Protein AF-0000000080720688 (afdb_homodimer)

Organism: Lactobacillus johnsonii (strain FI9785) (NCBI:txid633699)

Foldseek 3Di:
DDPLVVLQVVLCVVPVLLLVLLVVLQVQLVVLLVVQQPQPPPVVCSNVCSDNVLSVVSNVLSVVSSVCSSVPVPDLVSLVVSLVVSLVSLVVLLVRLVRCCVVVVDCVSVVVSVVSVVSSVSSVVSVVPRVVVPDD/DDPLVVLQVVLCVVPVLLLVLLVVLQVQLVVLLVVQQPQPPPVVCSNVCSDNVLSVVSNVLSVLSSVCSSVPVPDLVSLVVSLVVSLVSLVVLLVRLVRCCVVVVDCPSVVVSVVSVVSSVSSVVSVVPRPVVPDD

Solvent-accessible surface area (backbone atoms only — not comparable to full-atom values): 14172 Å² total; per-residue (Å²): 128,56,69,66,56,51,53,44,51,50,28,50,68,73,40,51,67,52,46,42,54,15,48,44,30,29,53,51,15,50,49,43,52,73,42,61,73,72,49,68,37,56,75,93,46,24,71,63,74,33,27,58,65,61,22,48,48,36,27,52,55,12,50,46,34,49,51,39,32,69,70,59,62,73,56,62,65,59,49,54,51,51,44,51,53,49,46,51,52,47,50,50,53,32,50,37,31,51,48,32,25,69,74,66,72,43,64,66,36,46,59,25,31,51,30,43,47,41,53,42,51,48,45,50,53,53,50,69,70,35,69,80,71,58,73,132,130,56,69,66,57,50,51,45,52,50,28,51,70,73,39,51,67,53,45,42,53,15,49,44,30,30,53,50,14,50,49,43,52,72,42,60,74,71,49,68,37,56,74,90,45,24,70,62,72,32,27,58,65,60,21,47,49,36,27,51,55,12,52,47,34,49,50,41,34,69,71,60,63,73,55,61,65,6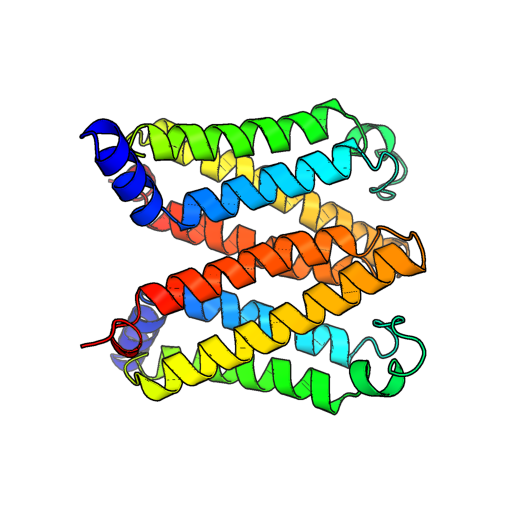1,48,51,52,52,44,52,52,48,44,51,54,47,50,50,52,33,51,36,30,49,48,32,26,70,73,66,71,44,64,66,36,47,60,25,31,51,31,42,47,40,52,43,50,49,43,50,52,54,50,71,70,33,67,80,71,56,72,132

Radius of gyration: 19.32 Å; Cα contacts (8 Å, |Δi|>4): 352; chains: 2; bounding box: 43×56×51 Å

Sequence (272 aa):
MSKEVEQFWENVKHNPLHLIIGLMLVLSGGFLLICDDFFLWPPEWTSFFNNDLIDAIAIVIGVFYFAYVLAGAKSPLANICLLTSSAFLLTILIVLEIGYVLAFQNYSLLMAAIYQFGILLLVQVCASRSPGLRGKMSKEVEQFWENVKHNPLHLIIGLMLVLSGGFLLICDDFFLWPPEWTSFFNNDLIDAIAIVIGVFYFAYVLAGAKSPLANICLLTSSAFLLTILIVLEIGYVLAFQNYSLLMAAIYQFGILLLVQVCASRSPGLRGK

Structure (mmCIF, N/CA/C/O backbone):
data_AF-0000000080720688-model_v1
#
loop_
_entity.id
_entity.type
_entity.pdbx_description
1 polymer 'Lj965 prophage protein'
#
loop_
_atom_site.group_PDB
_atom_site.id
_atom_site.type_symbol
_atom_site.label_atom_id
_atom_site.label_alt_id
_atom_site.label_comp_id
_atom_site.label_asym_id
_atom_site.label_entity_id
_atom_site.label_seq_id
_atom_site.pdbx_PDB_ins_code
_atom_site.Cartn_x
_atom_site.Cartn_y
_atom_site.Cartn_z
_atom_site.occupancy
_atom_site.B_iso_or_equiv
_atom_site.auth_seq_id
_atom_site.auth_comp_id
_atom_site.auth_asym_id
_atom_site.auth_atom_id
_atom_site.pdbx_PDB_model_num
ATOM 1 N N . MET A 1 1 ? 16.719 11.469 28.172 1 63.75 1 MET A N 1
ATOM 2 C CA . MET A 1 1 ? 16.922 11.18 26.75 1 63.75 1 MET A CA 1
ATOM 3 C C . MET A 1 1 ? 17.75 12.273 26.078 1 63.75 1 MET A C 1
ATOM 5 O O . MET A 1 1 ? 17.453 13.461 26.25 1 63.75 1 MET A O 1
ATOM 9 N N . SER A 1 2 ? 18.812 11.945 25.453 1 88.12 2 SER A N 1
ATOM 10 C CA . SER A 1 2 ? 19.703 12.938 24.859 1 88.12 2 SER A CA 1
ATOM 11 C C . SER A 1 2 ? 18.969 13.75 23.797 1 88.12 2 SER A C 1
ATOM 13 O O . SER A 1 2 ? 17.969 13.305 23.234 1 88.12 2 SER A O 1
ATOM 15 N N . LYS A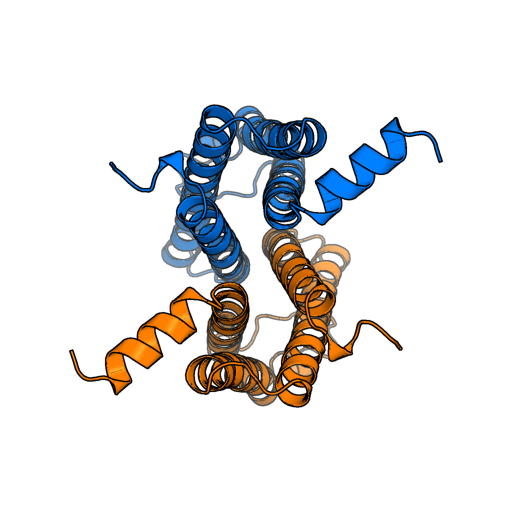 1 3 ? 19.266 14.945 23.703 1 90.69 3 LYS A N 1
ATOM 16 C CA . LYS A 1 3 ? 18.703 15.859 22.719 1 90.69 3 LYS A CA 1
ATOM 17 C C . LYS A 1 3 ? 18.672 15.234 21.328 1 90.69 3 LYS A C 1
ATOM 19 O O . LYS A 1 3 ? 17.719 15.445 20.562 1 90.69 3 LYS A O 1
ATOM 24 N N . GLU A 1 4 ? 19.672 14.539 21.047 1 87.94 4 GLU A N 1
ATOM 25 C CA . GLU A 1 4 ? 19.766 13.867 19.75 1 87.94 4 GLU A CA 1
ATOM 26 C C . GLU A 1 4 ? 18.656 12.836 19.594 1 87.94 4 GLU A C 1
ATOM 28 O O . GLU A 1 4 ? 18.062 12.711 18.516 1 87.94 4 GLU A O 1
ATOM 33 N N . VAL A 1 5 ? 18.391 12.094 20.609 1 90.12 5 VAL A N 1
ATOM 34 C CA . VAL A 1 5 ? 17.344 11.07 20.578 1 90.12 5 VAL A CA 1
ATOM 35 C C . VAL A 1 5 ? 15.977 11.719 20.453 1 90.12 5 VAL A C 1
ATOM 37 O O . VAL A 1 5 ? 15.117 11.227 19.719 1 90.12 5 VAL A O 1
ATOM 40 N N . GLU A 1 6 ? 15.836 12.742 21.078 1 91.44 6 GLU A N 1
ATOM 41 C CA . GLU A 1 6 ? 14.578 13.469 21.016 1 91.44 6 GLU A CA 1
ATOM 42 C C . GLU A 1 6 ? 14.312 13.992 19.594 1 91.44 6 GLU A C 1
ATOM 44 O O . GLU A 1 6 ? 13.195 13.906 19.094 1 91.44 6 GLU A O 1
ATOM 49 N N . GLN A 1 7 ? 15.336 14.594 19.062 1 91.88 7 GLN A N 1
ATOM 50 C CA . GLN A 1 7 ? 15.211 15.102 17.703 1 91.88 7 GLN A CA 1
ATOM 51 C C . GLN A 1 7 ? 14.891 13.984 16.719 1 91.88 7 GLN A C 1
ATOM 53 O O . GLN A 1 7 ? 14.102 14.164 15.789 1 91.88 7 GLN A O 1
ATOM 58 N N . PHE A 1 8 ? 15.531 12.898 16.969 1 90.88 8 PHE A N 1
ATOM 59 C CA . PHE A 1 8 ? 15.289 11.703 16.172 1 90.88 8 PHE A CA 1
ATOM 60 C C . PHE A 1 8 ? 13.82 11.312 16.219 1 90.88 8 PHE A C 1
ATOM 62 O O . PHE A 1 8 ? 13.195 11.109 15.172 1 90.88 8 PHE A O 1
ATOM 69 N N . TRP A 1 9 ? 13.266 11.219 17.312 1 91.31 9 TRP A N 1
ATOM 70 C CA . TRP A 1 9 ? 11.883 10.805 17.469 1 91.31 9 TRP A CA 1
ATOM 71 C C . TRP A 1 9 ? 10.922 11.836 16.875 1 91.31 9 TRP A C 1
ATOM 73 O O . TRP A 1 9 ? 9.898 11.469 16.297 1 91.31 9 TRP A O 1
ATOM 83 N N . GLU A 1 10 ? 11.266 13.047 16.984 1 92.56 10 GLU A N 1
ATOM 84 C CA . GLU A 1 10 ? 10.445 14.102 16.391 1 92.56 10 GLU A CA 1
ATOM 85 C C . GLU A 1 10 ? 10.43 14.008 14.875 1 92.56 10 GLU A C 1
ATOM 87 O O . GLU A 1 10 ? 9.375 14.156 14.25 1 92.56 10 GLU A O 1
ATOM 92 N N . ASN A 1 11 ? 11.594 13.711 14.336 1 92.56 11 ASN A N 1
ATOM 93 C CA . ASN A 1 11 ? 11.68 13.57 12.883 1 92.56 11 ASN A CA 1
ATOM 94 C C . ASN A 1 11 ? 10.844 12.398 12.383 1 92.56 11 ASN A C 1
ATOM 96 O O . ASN A 1 11 ? 10.141 12.516 11.375 1 92.56 11 ASN A O 1
ATOM 100 N N . VAL A 1 12 ? 10.883 11.344 13.055 1 92.25 12 VAL A N 1
ATOM 101 C CA . VAL A 1 12 ? 10.141 10.133 12.711 1 92.25 12 VAL A CA 1
ATOM 102 C C . VAL A 1 12 ? 8.641 10.391 12.836 1 92.25 12 VAL A C 1
ATOM 104 O O . VAL A 1 12 ? 7.867 10.047 11.945 1 92.25 12 VAL A O 1
ATOM 107 N N . LYS A 1 13 ? 8.305 11.039 13.859 1 92.5 13 LYS A N 1
ATOM 108 C CA . LYS A 1 13 ? 6.902 11.305 14.156 1 92.5 13 LYS A CA 1
ATOM 109 C C . LYS A 1 13 ? 6.293 12.258 13.133 1 92.5 13 LYS A C 1
ATOM 111 O O . LYS A 1 13 ? 5.109 12.156 12.805 1 92.5 13 LYS A O 1
ATOM 116 N N . HIS A 1 14 ? 7.117 13.148 12.578 1 93.81 14 HIS A N 1
ATOM 117 C CA . HIS A 1 14 ? 6.586 14.195 11.711 1 93.81 14 HIS A CA 1
ATOM 118 C C . HIS A 1 14 ? 6.629 13.766 10.25 1 93.81 14 HIS A C 1
ATOM 120 O O . HIS A 1 14 ? 6.059 14.438 9.383 1 93.81 14 HIS A O 1
ATOM 126 N N . ASN A 1 15 ? 7.227 12.664 9.969 1 96.62 15 ASN A N 1
ATOM 127 C CA . ASN A 1 15 ? 7.355 12.258 8.578 1 96.62 15 ASN A CA 1
ATOM 128 C C . ASN A 1 15 ? 7.039 10.773 8.398 1 96.62 15 ASN A C 1
ATOM 130 O O . ASN A 1 15 ? 7.801 10.047 7.762 1 96.62 15 ASN A O 1
ATOM 134 N N . PRO A 1 16 ? 5.91 10.375 8.93 1 97.19 16 PRO A N 1
ATOM 135 C CA . PRO A 1 16 ? 5.602 8.938 8.891 1 97.19 16 PRO A CA 1
ATOM 136 C C . PRO A 1 16 ? 5.371 8.43 7.469 1 97.19 16 PRO A C 1
ATOM 138 O O . PRO A 1 16 ? 5.684 7.273 7.164 1 97.19 16 PRO A O 1
ATOM 141 N N . LEU A 1 17 ? 4.852 9.258 6.59 1 98.25 17 LEU A N 1
ATOM 142 C CA . LEU A 1 17 ? 4.527 8.805 5.242 1 98.25 17 LEU A CA 1
ATOM 143 C C . LEU A 1 17 ? 5.793 8.461 4.465 1 98.25 17 LEU A C 1
ATOM 145 O O . LEU A 1 17 ? 5.848 7.434 3.783 1 98.25 17 LEU A O 1
ATOM 149 N N . HIS A 1 18 ? 6.809 9.266 4.602 1 98.62 18 HIS A N 1
ATOM 150 C CA . HIS A 1 18 ? 8.094 8.984 3.969 1 98.62 18 HIS A CA 1
ATOM 151 C C . HIS A 1 18 ? 8.695 7.688 4.504 1 98.62 18 HIS A C 1
ATOM 153 O O . HIS A 1 18 ? 9.273 6.906 3.742 1 98.62 18 HIS A O 1
ATOM 159 N N . LEU A 1 19 ? 8.523 7.473 5.754 1 98.69 19 LEU A N 1
ATOM 160 C CA . LEU A 1 19 ? 9.062 6.258 6.355 1 98.69 19 LEU A CA 1
ATOM 161 C C . LEU A 1 19 ? 8.328 5.023 5.844 1 98.69 19 LEU A C 1
ATOM 163 O O . LEU A 1 19 ? 8.945 3.98 5.609 1 98.69 19 LEU A O 1
ATOM 167 N N . ILE A 1 20 ? 7.039 5.117 5.676 1 98.81 20 ILE A N 1
ATOM 168 C CA . ILE A 1 20 ? 6.25 4.012 5.141 1 98.81 20 ILE A CA 1
ATOM 169 C C . ILE A 1 20 ? 6.703 3.695 3.721 1 98.81 20 ILE A C 1
ATOM 171 O O . ILE A 1 20 ? 6.969 2.537 3.391 1 98.81 20 ILE A O 1
ATOM 175 N N . ILE A 1 21 ? 6.832 4.699 2.91 1 98.88 21 ILE A N 1
ATOM 176 C CA . ILE A 1 21 ? 7.262 4.508 1.529 1 98.88 21 ILE A CA 1
ATOM 177 C C . ILE A 1 21 ? 8.641 3.857 1.506 1 98.88 21 ILE A C 1
ATOM 179 O O . ILE A 1 21 ? 8.859 2.863 0.808 1 98.88 21 ILE A O 1
ATOM 183 N N . GLY A 1 22 ? 9.578 4.414 2.281 1 98.88 22 GLY A N 1
ATOM 184 C CA . GLY A 1 22 ? 10.922 3.854 2.342 1 98.88 22 GLY A CA 1
ATOM 185 C C . GLY A 1 22 ? 10.938 2.406 2.799 1 98.88 22 GLY A C 1
ATOM 186 O O . GLY A 1 22 ? 11.656 1.58 2.23 1 98.88 22 GLY A O 1
ATOM 187 N N . LEU A 1 23 ? 10.156 2.127 3.803 1 98.88 23 LEU A N 1
ATOM 188 C CA . LEU A 1 23 ? 10.102 0.769 4.332 1 98.88 23 LEU A CA 1
ATOM 189 C C . LEU A 1 23 ? 9.586 -0.206 3.281 1 98.88 23 LEU A C 1
ATOM 191 O O . LEU A 1 23 ? 10.109 -1.312 3.141 1 98.88 23 LEU A O 1
ATOM 195 N N . MET A 1 24 ? 8.516 0.199 2.586 1 98.81 24 MET A N 1
ATOM 196 C CA . MET A 1 24 ? 7.984 -0.679 1.548 1 98.81 24 MET A CA 1
ATOM 197 C C . MET A 1 24 ? 9.039 -0.956 0.478 1 98.81 24 MET A C 1
ATOM 199 O O . MET A 1 24 ? 9.148 -2.082 -0.009 1 98.81 24 MET A O 1
ATOM 203 N N . LEU A 1 25 ? 9.805 0.056 0.136 1 98.81 25 LEU A N 1
ATOM 204 C CA . LEU A 1 25 ? 10.828 -0.11 -0.887 1 98.81 25 LEU A CA 1
ATOM 205 C C . LEU A 1 25 ? 11.945 -1.03 -0.396 1 98.81 25 LEU A C 1
ATOM 207 O O . LEU A 1 25 ? 12.414 -1.892 -1.141 1 98.81 25 LEU A O 1
ATOM 211 N N . VAL A 1 26 ? 12.352 -0.915 0.831 1 98.81 26 VAL A N 1
ATOM 212 C CA . VAL A 1 26 ? 13.398 -1.768 1.385 1 98.81 26 VAL A CA 1
ATOM 213 C C . VAL A 1 26 ? 12.906 -3.213 1.447 1 98.81 26 VAL A C 1
ATOM 215 O O . VAL A 1 26 ? 13.617 -4.133 1.025 1 98.81 26 VAL A O 1
ATOM 218 N N . LEU A 1 27 ? 11.727 -3.406 1.936 1 98.56 27 LEU A N 1
ATOM 219 C CA . LEU A 1 27 ? 11.188 -4.754 2.09 1 98.56 27 LEU A CA 1
ATOM 220 C C . LEU A 1 27 ? 10.992 -5.418 0.73 1 98.56 27 LEU A C 1
ATOM 222 O O . LEU A 1 27 ? 11.344 -6.586 0.546 1 98.56 27 LEU A O 1
ATOM 226 N N . SER A 1 28 ? 10.414 -4.688 -0.214 1 97.88 28 SER A N 1
ATOM 227 C CA . SER A 1 28 ? 10.18 -5.273 -1.529 1 97.88 28 SER A CA 1
ATOM 228 C C . SER A 1 28 ? 11.484 -5.539 -2.264 1 97.88 28 SER A C 1
ATOM 230 O O . SER A 1 28 ? 11.648 -6.582 -2.898 1 97.88 28 SER A O 1
ATOM 232 N N . GLY A 1 29 ? 12.391 -4.566 -2.188 1 97.88 29 GLY A N 1
ATOM 233 C CA . GLY A 1 29 ? 13.703 -4.801 -2.773 1 97.88 29 GLY A CA 1
ATOM 234 C C . GLY A 1 29 ? 14.422 -5.992 -2.168 1 97.88 29 GLY A C 1
ATOM 235 O O . GLY A 1 29 ? 15.039 -6.785 -2.887 1 97.88 29 GLY A O 1
ATOM 236 N N . GLY A 1 30 ? 14.406 -6.094 -0.854 1 97.94 30 GLY A N 1
ATOM 237 C CA . GLY A 1 30 ? 14.992 -7.246 -0.186 1 97.94 30 GLY A CA 1
ATOM 238 C C . GLY A 1 30 ? 14.383 -8.562 -0.615 1 97.94 30 GLY A C 1
ATOM 239 O O . GLY A 1 30 ? 15.094 -9.531 -0.871 1 97.94 30 GLY A O 1
ATOM 240 N N . PHE A 1 31 ? 13.125 -8.586 -0.689 1 97.94 31 PHE A N 1
ATOM 241 C CA . PHE A 1 31 ? 12.422 -9.773 -1.144 1 97.94 31 PHE A CA 1
ATOM 242 C C . PHE A 1 31 ? 12.844 -10.148 -2.559 1 97.94 31 PHE A C 1
ATOM 244 O O . PHE A 1 31 ? 13.156 -11.312 -2.834 1 97.94 31 PHE A O 1
ATOM 251 N N . LEU A 1 32 ? 12.852 -9.156 -3.434 1 96.69 32 LEU A N 1
ATOM 252 C CA . LEU A 1 32 ? 13.203 -9.414 -4.824 1 96.69 32 LEU A CA 1
ATOM 253 C C . LEU A 1 32 ? 14.664 -9.852 -4.945 1 96.69 32 LEU A C 1
ATOM 255 O O . LEU A 1 32 ? 15 -10.648 -5.82 1 96.69 32 LEU A O 1
ATOM 259 N N . LEU A 1 33 ? 15.469 -9.336 -4.023 1 95.19 33 LEU A N 1
ATOM 260 C CA . LEU A 1 33 ? 16.875 -9.719 -4.008 1 95.19 33 LEU A CA 1
ATOM 261 C C . LEU A 1 33 ? 17.031 -11.195 -3.67 1 95.19 33 LEU A C 1
ATOM 263 O O . LEU A 1 33 ? 17.891 -11.875 -4.227 1 95.19 33 LEU A O 1
ATOM 267 N N . ILE A 1 34 ? 16.203 -11.688 -2.809 1 93.56 34 ILE A N 1
ATOM 268 C CA . ILE A 1 34 ? 16.281 -13.07 -2.357 1 93.56 34 ILE A CA 1
ATOM 269 C C . ILE A 1 34 ? 15.586 -13.977 -3.367 1 93.56 34 ILE A C 1
ATOM 271 O O . ILE A 1 34 ? 16.047 -15.086 -3.639 1 93.56 34 ILE A O 1
ATOM 275 N N . CYS A 1 35 ? 14.492 -13.539 -3.943 1 92.56 35 CYS A N 1
ATOM 276 C CA . CYS A 1 35 ? 13.711 -14.297 -4.914 1 92.56 35 CYS A CA 1
ATOM 277 C C . CYS A 1 35 ? 14.109 -13.938 -6.34 1 92.56 35 CYS A C 1
ATOM 279 O O . CYS A 1 35 ? 13.555 -13 -6.922 1 92.56 35 CYS A O 1
ATOM 281 N N . ASP A 1 36 ? 14.891 -14.727 -7.055 1 89 36 ASP A N 1
ATOM 282 C CA . ASP A 1 36 ? 15.523 -14.391 -8.328 1 89 36 ASP A CA 1
ATOM 283 C C . ASP A 1 36 ? 14.602 -14.711 -9.5 1 89 36 ASP A C 1
ATOM 285 O O . ASP A 1 36 ? 14.953 -14.469 -10.656 1 89 36 ASP A O 1
ATOM 289 N N . ASP A 1 37 ? 13.414 -15.188 -9.32 1 91 37 ASP A N 1
ATOM 290 C CA . ASP A 1 37 ? 12.539 -15.555 -10.422 1 91 37 ASP A CA 1
ATOM 291 C C . ASP A 1 37 ? 11.109 -15.086 -10.172 1 91 37 ASP A C 1
ATOM 293 O O . ASP A 1 37 ? 10.156 -15.797 -10.484 1 91 37 ASP A O 1
ATOM 297 N N . PHE A 1 38 ? 11.07 -13.852 -9.648 1 92.69 38 PHE A N 1
ATOM 298 C CA . PHE A 1 38 ? 9.75 -13.328 -9.32 1 92.69 38 PHE A CA 1
ATOM 299 C C . PHE A 1 38 ? 9.039 -12.812 -10.578 1 92.69 38 PHE A C 1
ATOM 301 O O . PHE A 1 38 ? 7.852 -13.07 -10.773 1 92.69 38 PHE A O 1
ATOM 308 N N . PHE A 1 39 ? 9.766 -12.117 -11.391 1 93.25 39 PHE A N 1
ATOM 309 C CA . PHE A 1 39 ? 9.156 -11.539 -12.586 1 93.25 39 PHE A CA 1
ATOM 310 C C . PHE A 1 39 ? 9.281 -12.484 -13.773 1 93.25 39 PHE A C 1
ATOM 312 O O . PHE A 1 39 ? 10.391 -12.852 -14.164 1 93.25 39 PHE A O 1
ATOM 319 N N . LEU A 1 40 ? 8.141 -12.867 -14.273 1 93.81 40 LEU A N 1
ATOM 320 C CA . LEU A 1 40 ? 8.117 -13.812 -15.383 1 93.81 40 LEU A CA 1
ATOM 321 C C . LEU A 1 40 ? 7.633 -13.141 -16.656 1 93.81 40 LEU A C 1
ATOM 323 O O . LEU A 1 40 ? 7.68 -13.742 -17.734 1 93.81 40 LEU A O 1
ATOM 327 N N . TRP A 1 41 ? 7.25 -11.969 -16.547 1 93.5 41 TRP A N 1
ATOM 328 C CA . TRP A 1 41 ? 6.773 -11.203 -17.688 1 93.5 41 TRP A CA 1
ATOM 329 C C . TRP A 1 41 ? 7.398 -9.812 -17.719 1 93.5 41 TRP A C 1
ATOM 331 O O . TRP A 1 41 ? 7.504 -9.156 -16.672 1 93.5 41 TRP A O 1
ATOM 341 N N . PRO A 1 42 ? 7.742 -9.242 -18.844 1 95 42 PRO A N 1
ATOM 342 C CA . PRO A 1 42 ? 7.777 -9.922 -20.141 1 95 42 PRO A CA 1
ATOM 343 C C . PRO A 1 42 ? 8.906 -10.938 -20.234 1 95 42 PRO A C 1
ATOM 345 O O . PRO A 1 42 ? 9.992 -10.727 -19.688 1 95 42 PRO A O 1
ATOM 348 N N . PRO A 1 43 ? 8.656 -12.086 -21.062 1 93.12 43 PRO A N 1
ATOM 349 C CA . PRO A 1 43 ? 9.625 -13.18 -21.125 1 93.12 43 PRO A CA 1
ATOM 350 C C . PRO A 1 43 ? 11.008 -12.711 -21.594 1 93.12 43 PRO A C 1
ATOM 352 O O . PRO A 1 43 ? 12.023 -13.211 -21.109 1 93.12 43 PRO A O 1
ATOM 355 N N . GLU A 1 44 ? 11.086 -11.648 -22.438 1 93.69 44 GLU A N 1
ATOM 356 C CA . GLU A 1 44 ? 12.336 -11.164 -23 1 93.69 44 GLU A CA 1
ATOM 357 C C . GLU A 1 44 ? 13.141 -10.367 -21.984 1 93.69 44 GLU A C 1
ATOM 359 O O . GLU A 1 44 ? 14.352 -10.211 -22.125 1 93.69 44 GLU A O 1
ATOM 364 N N . TRP A 1 45 ? 12.445 -9.867 -20.953 1 93.38 45 TRP A N 1
ATOM 365 C CA . TRP A 1 45 ? 13.102 -8.961 -20.016 1 93.38 45 TRP A CA 1
ATOM 366 C C . TRP A 1 45 ? 13.188 -9.57 -18.625 1 93.38 45 TRP A C 1
ATOM 368 O O . TRP A 1 45 ? 13.43 -8.859 -17.641 1 93.38 45 TRP A O 1
ATOM 378 N N . THR A 1 46 ? 12.984 -10.852 -18.484 1 93.31 46 THR A N 1
ATOM 379 C CA . THR A 1 46 ? 12.961 -11.492 -17.172 1 93.31 46 THR A CA 1
ATOM 380 C C . THR A 1 46 ? 14.32 -11.383 -16.484 1 93.31 46 THR A C 1
ATOM 382 O O . THR A 1 46 ? 14.406 -11.133 -15.289 1 93.31 46 THR A O 1
ATOM 385 N N . SER A 1 47 ? 15.422 -11.586 -17.266 1 92.81 47 SER A N 1
ATOM 386 C CA . SER A 1 47 ? 16.766 -11.492 -16.688 1 92.81 47 SER A CA 1
ATOM 387 C C . SER A 1 47 ? 17.047 -10.094 -16.156 1 92.81 47 SER A C 1
ATOM 389 O O . SER A 1 47 ? 17.672 -9.93 -15.109 1 92.81 47 SER A O 1
ATOM 391 N N . PHE A 1 48 ? 16.547 -9.141 -16.875 1 92.69 48 PHE A N 1
ATOM 392 C CA . PHE A 1 48 ? 16.766 -7.746 -16.5 1 92.69 48 PHE A CA 1
ATOM 393 C C . PHE A 1 48 ? 16.016 -7.414 -15.211 1 92.69 48 PHE A C 1
ATOM 395 O O . PHE A 1 48 ? 16.609 -6.898 -14.266 1 92.69 48 PHE A O 1
ATOM 402 N N . PHE A 1 49 ? 14.789 -7.758 -15.109 1 93.88 49 PHE A N 1
ATOM 403 C CA . PHE A 1 49 ? 13.945 -7.34 -13.992 1 93.88 49 PHE A CA 1
ATOM 404 C C . PHE A 1 49 ? 14.211 -8.203 -12.766 1 93.88 49 PHE A C 1
ATOM 406 O O . PHE A 1 49 ? 13.875 -7.812 -11.648 1 93.88 49 PHE A O 1
ATOM 413 N N . ASN A 1 50 ? 14.867 -9.344 -12.961 1 95.12 50 ASN A N 1
ATOM 414 C CA . ASN A 1 50 ? 15.219 -10.18 -11.82 1 95.12 50 ASN A CA 1
ATOM 415 C C . ASN A 1 50 ? 16.688 -10.023 -11.445 1 95.12 50 ASN A C 1
ATOM 417 O O . ASN A 1 50 ? 17.219 -10.82 -10.664 1 95.12 50 ASN A O 1
ATOM 421 N N . ASN A 1 51 ? 17.234 -8.93 -12.023 1 94.38 51 ASN A N 1
ATOM 422 C CA . ASN A 1 51 ? 18.641 -8.641 -11.727 1 94.38 51 ASN A CA 1
ATOM 423 C C . ASN A 1 51 ? 18.797 -8.055 -10.336 1 94.38 51 ASN A C 1
ATOM 425 O O . ASN A 1 51 ? 18.047 -7.172 -9.93 1 94.38 51 ASN A O 1
ATOM 429 N N . ASP A 1 52 ? 19.906 -8.438 -9.656 1 94.25 52 ASP A N 1
ATOM 430 C CA . ASP A 1 52 ? 20.172 -8.016 -8.281 1 94.25 52 ASP A CA 1
ATOM 431 C C . ASP A 1 52 ? 20.422 -6.512 -8.211 1 94.25 52 ASP A C 1
ATOM 433 O O . ASP A 1 52 ? 20.109 -5.875 -7.199 1 94.25 52 ASP A O 1
ATOM 437 N N . LEU A 1 53 ? 20.875 -6.039 -9.266 1 91.44 53 LEU A N 1
ATOM 438 C CA . LEU A 1 53 ? 21.172 -4.613 -9.266 1 91.44 53 LEU A CA 1
ATOM 439 C C . LEU A 1 53 ? 19.891 -3.789 -9.141 1 91.44 53 LEU A C 1
ATOM 441 O O . LEU A 1 53 ? 19.828 -2.846 -8.352 1 91.44 53 LEU A O 1
ATOM 445 N N . ILE A 1 54 ? 18.891 -4.145 -9.898 1 89.25 54 ILE A N 1
ATOM 446 C CA . ILE A 1 54 ? 17.625 -3.432 -9.875 1 89.25 54 ILE A CA 1
ATOM 447 C C . ILE A 1 54 ? 16.984 -3.557 -8.5 1 89.25 54 ILE A C 1
ATOM 449 O O . ILE A 1 54 ? 16.469 -2.574 -7.949 1 89.25 54 ILE A O 1
ATOM 453 N N . ASP A 1 55 ? 17.047 -4.688 -7.957 1 94.81 55 ASP A N 1
ATOM 454 C CA . ASP A 1 55 ? 16.516 -4.914 -6.621 1 94.81 55 ASP A CA 1
ATOM 455 C C . ASP A 1 55 ? 17.25 -4.074 -5.582 1 94.81 55 ASP A C 1
ATOM 457 O O . ASP A 1 55 ? 16.641 -3.516 -4.672 1 94.81 55 ASP A O 1
ATOM 461 N N . ALA A 1 56 ? 18.562 -3.988 -5.781 1 96.62 56 ALA A N 1
ATOM 462 C CA . ALA A 1 56 ? 19.391 -3.221 -4.855 1 96.62 56 ALA A CA 1
ATOM 463 C C . ALA A 1 56 ? 19.062 -1.733 -4.922 1 96.62 56 ALA A C 1
ATOM 465 O O . ALA A 1 56 ? 19.125 -1.027 -3.914 1 96.62 56 ALA A O 1
ATOM 466 N N . ILE A 1 57 ? 18.703 -1.284 -6.09 1 97.56 57 ILE A N 1
ATOM 467 C CA . ILE A 1 57 ? 18.344 0.117 -6.266 1 97.56 57 ILE A CA 1
ATOM 468 C C . ILE A 1 57 ? 17.141 0.452 -5.379 1 97.56 57 ILE A C 1
ATOM 470 O O . ILE A 1 57 ? 17.125 1.492 -4.719 1 97.56 57 ILE A O 1
ATOM 474 N N . ALA A 1 58 ? 16.141 -0.405 -5.371 1 98 58 ALA A N 1
ATOM 475 C CA . ALA A 1 58 ? 14.969 -0.183 -4.527 1 98 58 ALA A CA 1
ATOM 476 C C . ALA A 1 58 ? 15.359 -0.091 -3.055 1 98 58 ALA A C 1
ATOM 478 O O . ALA A 1 58 ? 14.875 0.781 -2.33 1 98 58 ALA A O 1
ATOM 479 N N . ILE A 1 59 ? 16.234 -0.919 -2.615 1 98.62 59 ILE A N 1
ATOM 480 C CA . ILE A 1 59 ? 16.688 -0.929 -1.229 1 98.62 59 ILE A CA 1
ATOM 481 C C . ILE A 1 59 ? 17.406 0.379 -0.913 1 98.62 59 ILE A C 1
ATOM 483 O O . ILE A 1 59 ? 17.156 1.007 0.116 1 98.62 59 ILE A O 1
ATOM 487 N N . VAL A 1 60 ? 18.281 0.783 -1.789 1 98.69 60 VAL A N 1
ATOM 488 C CA . VAL A 1 60 ? 19.078 1.993 -1.587 1 98.69 60 VAL A CA 1
ATOM 489 C C . VAL A 1 60 ? 18.141 3.205 -1.493 1 98.69 60 VAL A C 1
ATOM 491 O O . VAL A 1 60 ? 18.297 4.035 -0.591 1 98.69 60 VAL A O 1
ATOM 494 N N . ILE A 1 61 ? 17.203 3.303 -2.408 1 98.69 61 ILE A N 1
ATOM 495 C CA . ILE A 1 61 ? 16.25 4.406 -2.369 1 98.69 61 ILE A CA 1
ATOM 496 C C . ILE A 1 61 ? 15.477 4.379 -1.047 1 98.69 61 ILE A C 1
ATOM 498 O O . ILE A 1 61 ? 15.289 5.418 -0.411 1 98.69 61 ILE A O 1
ATOM 502 N N . GLY A 1 62 ? 15.039 3.193 -0.617 1 98.81 62 GLY A N 1
ATOM 503 C CA . GLY A 1 62 ? 14.367 3.068 0.664 1 98.81 62 GLY A CA 1
ATOM 504 C C . GLY A 1 62 ? 15.211 3.527 1.835 1 98.81 62 GLY A C 1
ATOM 505 O O . GLY A 1 62 ? 14.727 4.242 2.715 1 98.81 62 GLY A O 1
ATOM 506 N N . VAL A 1 63 ? 16.438 3.178 1.839 1 98.69 63 VAL A N 1
ATOM 507 C CA . VAL A 1 63 ? 17.359 3.574 2.896 1 98.69 63 VAL A CA 1
ATOM 508 C C . VAL A 1 63 ? 17.547 5.09 2.875 1 98.69 63 VAL A C 1
ATOM 510 O O . VAL A 1 63 ? 17.609 5.73 3.93 1 98.69 63 VAL A O 1
ATOM 513 N N . PHE A 1 64 ? 17.594 5.676 1.747 1 98.75 64 PHE A N 1
ATOM 514 C CA . PHE A 1 64 ? 17.75 7.121 1.628 1 98.75 64 PHE A CA 1
ATOM 515 C C . PHE A 1 64 ? 16.516 7.84 2.186 1 98.75 64 PHE A C 1
ATOM 517 O O . PHE A 1 64 ? 16.625 8.953 2.703 1 98.75 64 PHE A O 1
ATOM 524 N N . TYR A 1 65 ? 15.352 7.215 2.072 1 98.75 65 TYR A N 1
ATOM 525 C CA . TYR A 1 65 ? 14.18 7.777 2.732 1 98.75 65 TYR A CA 1
ATOM 526 C C . TYR A 1 65 ? 14.406 7.91 4.234 1 98.75 65 TYR A C 1
ATOM 528 O O . TYR A 1 65 ? 14.07 8.938 4.828 1 98.75 65 TYR A O 1
ATOM 536 N N . PHE A 1 66 ? 14.953 6.875 4.82 1 98.38 66 PHE A N 1
ATOM 537 C CA . PHE A 1 66 ? 15.219 6.91 6.254 1 98.38 66 PHE A CA 1
ATOM 538 C C . PHE A 1 66 ? 16.266 7.973 6.582 1 98.38 66 PHE A C 1
ATOM 540 O O . PHE A 1 66 ? 16.094 8.734 7.539 1 98.38 66 PHE A O 1
ATOM 547 N N . ALA A 1 67 ? 17.297 8.062 5.777 1 98.12 67 ALA A N 1
ATOM 548 C CA . ALA A 1 67 ? 18.312 9.078 5.98 1 98.12 67 ALA A CA 1
ATOM 549 C C . ALA A 1 67 ? 17.734 10.484 5.832 1 98.12 67 ALA A C 1
ATOM 551 O O . ALA A 1 67 ? 18.062 11.383 6.613 1 98.12 67 ALA A O 1
ATOM 552 N N . TYR A 1 68 ? 16.922 10.625 4.852 1 98.06 68 TYR A N 1
ATOM 553 C CA . TYR A 1 68 ? 16.266 11.898 4.602 1 98.06 68 TYR A CA 1
ATOM 554 C C . TYR A 1 68 ? 15.461 12.352 5.816 1 98.06 68 TYR A C 1
ATOM 556 O O . TYR A 1 68 ? 15.57 13.5 6.246 1 98.06 68 TYR A O 1
ATOM 564 N N . VAL A 1 69 ? 14.68 11.43 6.402 1 97.88 69 VAL A N 1
ATOM 565 C CA . VAL A 1 69 ? 13.836 11.75 7.547 1 97.88 69 VAL A CA 1
ATOM 566 C C . VAL A 1 69 ? 14.711 12.016 8.773 1 97.88 69 VAL A C 1
ATOM 568 O O . VAL A 1 69 ? 14.461 12.961 9.523 1 97.88 69 VAL A O 1
ATOM 571 N N . LEU A 1 70 ? 15.734 11.234 8.953 1 96.56 70 LEU A N 1
ATOM 572 C CA . LEU A 1 70 ? 16.609 11.391 10.109 1 96.56 70 LEU A CA 1
ATOM 573 C C . LEU A 1 70 ? 17.375 12.703 10.047 1 96.56 70 LEU A C 1
ATOM 575 O O . LEU A 1 70 ? 17.703 13.289 11.078 1 96.56 70 LEU A O 1
ATOM 579 N N . ALA A 1 71 ? 17.578 13.227 8.836 1 95.69 71 ALA A N 1
ATOM 580 C CA . ALA A 1 71 ? 18.281 14.492 8.641 1 95.69 71 ALA A CA 1
ATOM 581 C C . ALA A 1 71 ? 17.328 15.68 8.789 1 95.69 71 ALA A C 1
ATOM 583 O O . ALA A 1 71 ? 17.734 16.828 8.641 1 95.69 71 ALA A O 1
ATOM 584 N N . GLY A 1 72 ? 16.078 15.43 9.016 1 94.81 72 GLY A N 1
ATOM 585 C CA . GLY A 1 72 ? 15.133 16.5 9.289 1 94.81 72 GLY A CA 1
ATOM 586 C C . GLY A 1 72 ? 14.164 16.75 8.148 1 94.81 72 GLY A C 1
ATOM 587 O O . GLY A 1 72 ? 13.281 17.609 8.258 1 94.81 72 GLY A O 1
ATOM 588 N N . ALA A 1 73 ? 14.359 16 6.977 1 95.62 73 ALA A N 1
ATOM 589 C CA . ALA A 1 73 ? 13.438 16.062 5.848 1 95.62 73 ALA A CA 1
ATOM 590 C C . ALA A 1 73 ? 13.234 17.5 5.375 1 95.62 73 ALA A C 1
ATOM 592 O O . ALA A 1 73 ? 12.102 17.922 5.152 1 95.62 73 ALA A O 1
ATOM 593 N N . LYS A 1 74 ? 14.297 18.266 5.203 1 93.38 74 LYS A N 1
ATOM 594 C CA . LYS A 1 74 ? 14.18 19.688 4.891 1 93.38 74 LYS A CA 1
ATOM 595 C C . LYS A 1 74 ? 14.633 19.969 3.463 1 93.38 74 LYS A C 1
ATOM 597 O O . LYS A 1 74 ? 14.352 21.047 2.922 1 93.38 74 LYS A O 1
ATOM 602 N N . SER A 1 75 ? 15.336 19.094 2.875 1 95.5 75 SER A N 1
ATOM 603 C CA . SER A 1 75 ? 15.852 19.328 1.529 1 95.5 75 SER A CA 1
ATOM 604 C C . SER A 1 75 ? 14.773 19.094 0.477 1 95.5 75 SER A C 1
ATOM 606 O O . SER A 1 75 ? 14.352 17.953 0.26 1 95.5 75 SER A O 1
ATOM 608 N N . PRO A 1 76 ? 14.398 20.125 -0.224 1 95.06 76 PRO A N 1
ATOM 609 C CA . PRO A 1 76 ? 13.375 19.953 -1.259 1 95.06 76 PRO A CA 1
ATOM 610 C C . PRO A 1 76 ? 13.859 19.078 -2.416 1 95.06 76 PRO A C 1
ATOM 612 O O . PRO A 1 76 ? 13.086 18.281 -2.955 1 95.06 76 PRO A O 1
ATOM 615 N N . LEU A 1 77 ? 15.078 19.25 -2.76 1 95.56 77 LEU A N 1
ATOM 616 C CA . LEU A 1 77 ? 15.633 18.469 -3.857 1 95.56 77 LEU A CA 1
ATOM 617 C C . LEU A 1 77 ? 15.641 16.984 -3.514 1 95.56 77 LEU A C 1
ATOM 619 O O . LEU A 1 77 ? 15.25 16.156 -4.332 1 95.56 77 LEU A O 1
ATOM 623 N N . ALA A 1 78 ? 16.109 16.641 -2.326 1 97.19 78 ALA A N 1
ATOM 624 C CA . ALA A 1 78 ? 16.109 15.242 -1.889 1 97.19 78 ALA A CA 1
ATOM 625 C C . ALA A 1 78 ? 14.688 14.672 -1.891 1 97.19 78 ALA A C 1
ATOM 627 O O . ALA A 1 78 ? 14.477 13.531 -2.314 1 97.19 78 ALA A O 1
ATOM 628 N N . ASN A 1 79 ? 13.812 15.492 -1.437 1 97.56 79 ASN A N 1
ATOM 629 C CA . ASN A 1 79 ? 12.414 15.07 -1.4 1 97.56 79 ASN A CA 1
ATOM 630 C C . ASN A 1 79 ? 11.891 14.742 -2.795 1 97.56 79 ASN A C 1
ATOM 632 O O . ASN A 1 79 ? 11.344 13.656 -3.016 1 97.56 79 ASN A O 1
ATOM 636 N N . ILE A 1 80 ? 12.078 15.625 -3.723 1 97.31 80 ILE A N 1
ATOM 637 C CA . ILE A 1 80 ? 11.578 15.438 -5.082 1 97.31 80 ILE A CA 1
ATOM 638 C C . ILE A 1 80 ? 12.273 14.234 -5.719 1 97.31 80 ILE A C 1
ATOM 640 O O . ILE A 1 80 ? 11.633 13.438 -6.41 1 97.31 80 ILE A O 1
ATOM 644 N N . CYS A 1 81 ? 13.539 14.094 -5.508 1 98 81 CYS A N 1
ATOM 645 C CA . CYS A 1 81 ? 14.289 12.977 -6.07 1 98 81 CYS A CA 1
ATOM 646 C C . CYS A 1 81 ? 13.781 11.648 -5.52 1 98 81 CYS A C 1
ATOM 648 O O . CYS A 1 81 ? 13.57 10.703 -6.277 1 98 81 CYS A O 1
ATOM 650 N N . LEU A 1 82 ? 13.578 11.555 -4.242 1 98.62 82 LEU A N 1
ATOM 651 C CA . LEU A 1 82 ? 13.102 10.336 -3.605 1 98.62 82 LEU A CA 1
ATOM 652 C C . LEU A 1 82 ? 11.695 9.977 -4.078 1 98.62 82 LEU A C 1
ATOM 654 O O . LEU A 1 82 ? 11.438 8.836 -4.473 1 98.62 82 LEU A O 1
ATOM 658 N N . LEU A 1 83 ? 10.844 10.945 -4.105 1 98.69 83 LEU A N 1
ATOM 659 C CA . LEU A 1 83 ? 9.461 10.711 -4.504 1 98.69 83 LEU A CA 1
ATOM 660 C C . LEU A 1 83 ? 9.383 10.305 -5.973 1 98.69 83 LEU A C 1
ATOM 662 O O . LEU A 1 83 ? 8.664 9.367 -6.324 1 98.69 83 LEU A O 1
ATOM 666 N N . THR A 1 84 ? 10.102 10.969 -6.824 1 98.56 84 THR A N 1
ATOM 667 C CA . THR A 1 84 ? 10.078 10.664 -8.25 1 98.56 84 THR A CA 1
ATOM 668 C C . THR A 1 84 ? 10.641 9.273 -8.516 1 98.56 84 THR A C 1
ATOM 670 O O . THR A 1 84 ? 10.055 8.5 -9.281 1 98.56 84 THR A O 1
ATOM 673 N N . SER A 1 85 ? 11.75 8.961 -7.895 1 98.56 85 SER A N 1
ATOM 674 C CA . SER A 1 85 ? 12.352 7.641 -8.07 1 98.56 85 SER A CA 1
ATOM 675 C C . SER A 1 85 ? 11.414 6.539 -7.574 1 98.56 85 SER A C 1
ATOM 677 O O . SER A 1 85 ? 11.273 5.504 -8.227 1 98.56 85 SER A O 1
ATOM 679 N N . SER A 1 86 ? 10.797 6.789 -6.438 1 98.56 86 SER A N 1
ATOM 680 C CA . SER A 1 86 ? 9.867 5.797 -5.898 1 98.56 86 SER A CA 1
ATOM 681 C C . SER A 1 86 ? 8.656 5.625 -6.805 1 98.56 86 SER A C 1
ATOM 683 O O . SER A 1 86 ? 8.188 4.504 -7.02 1 98.56 86 SER A O 1
ATOM 685 N N . ALA A 1 87 ? 8.156 6.746 -7.297 1 98.75 87 ALA A N 1
ATOM 686 C CA . ALA A 1 87 ? 7.027 6.664 -8.219 1 98.75 87 ALA A CA 1
ATOM 687 C C . ALA A 1 87 ? 7.387 5.848 -9.453 1 98.75 87 ALA A C 1
ATOM 689 O O . ALA A 1 87 ? 6.594 5.027 -9.922 1 98.75 87 ALA A O 1
ATOM 690 N N . PHE A 1 88 ? 8.547 6.059 -9.953 1 98.44 88 PHE A N 1
ATOM 691 C CA . PHE A 1 88 ? 9.031 5.336 -11.125 1 98.44 88 PHE A CA 1
ATOM 692 C C . PHE A 1 88 ? 9.125 3.842 -10.836 1 98.44 88 PHE A C 1
ATOM 694 O O . PHE A 1 88 ? 8.602 3.021 -11.586 1 98.44 88 PHE A O 1
ATOM 701 N N . LEU A 1 89 ? 9.727 3.455 -9.766 1 98.12 89 LEU A N 1
ATOM 702 C CA . LEU A 1 89 ? 9.922 2.053 -9.406 1 98.12 89 LEU A CA 1
ATOM 703 C C . LEU A 1 89 ? 8.578 1.365 -9.164 1 98.12 89 LEU A C 1
ATOM 705 O O . LEU A 1 89 ? 8.352 0.259 -9.656 1 98.12 89 LEU A O 1
ATOM 709 N N . LEU A 1 90 ? 7.703 2.039 -8.445 1 98.56 90 LEU A N 1
ATOM 710 C CA . LEU A 1 90 ? 6.391 1.468 -8.148 1 98.56 90 LEU A CA 1
ATOM 711 C C . LEU A 1 90 ? 5.578 1.288 -9.43 1 98.56 90 LEU A C 1
ATOM 713 O O . LEU A 1 90 ? 4.875 0.289 -9.586 1 98.56 90 LEU A O 1
ATOM 717 N N . THR A 1 91 ? 5.676 2.252 -10.336 1 98.69 91 THR A N 1
ATOM 718 C CA . THR A 1 91 ? 4.957 2.143 -11.602 1 98.69 91 THR A CA 1
ATOM 719 C C . THR A 1 91 ? 5.449 0.938 -12.398 1 98.69 91 THR A C 1
ATOM 721 O O . THR A 1 91 ? 4.648 0.186 -12.953 1 98.69 91 THR A O 1
ATOM 724 N N . ILE A 1 92 ? 6.73 0.755 -12.43 1 97.75 92 ILE A N 1
ATOM 725 C CA . ILE A 1 92 ? 7.297 -0.383 -13.141 1 97.75 92 ILE A CA 1
ATOM 726 C C . ILE A 1 92 ? 6.785 -1.685 -12.531 1 97.75 92 ILE A C 1
ATOM 728 O O . ILE A 1 92 ? 6.359 -2.59 -13.25 1 97.75 92 ILE A O 1
ATOM 732 N N . LEU A 1 93 ? 6.836 -1.812 -11.188 1 97.69 93 LEU A N 1
ATOM 733 C CA . LEU A 1 93 ? 6.359 -3.01 -10.508 1 97.69 93 LEU A CA 1
ATOM 734 C C . LEU A 1 93 ? 4.902 -3.291 -10.852 1 97.69 93 LEU A C 1
ATOM 736 O O . LEU A 1 93 ? 4.543 -4.426 -11.172 1 97.69 93 LEU A O 1
ATOM 740 N N . ILE A 1 94 ? 4.105 -2.248 -10.828 1 98.5 94 ILE A N 1
ATOM 741 C CA . ILE A 1 9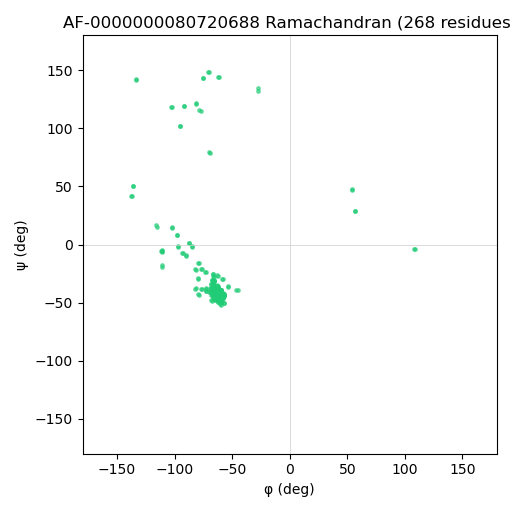4 ? 2.682 -2.383 -11.117 1 98.5 94 ILE A CA 1
ATOM 742 C C . ILE A 1 94 ? 2.484 -2.865 -12.547 1 98.5 94 ILE A C 1
ATOM 744 O O . ILE A 1 94 ? 1.717 -3.797 -12.797 1 98.5 94 ILE A O 1
ATOM 748 N N . VAL A 1 95 ? 3.178 -2.309 -13.484 1 97.94 95 VAL A N 1
ATOM 749 C CA . VAL A 1 95 ? 3.051 -2.664 -14.891 1 97.94 95 VAL A CA 1
ATOM 750 C C . VAL A 1 95 ? 3.48 -4.113 -15.102 1 97.94 95 VAL A C 1
ATOM 752 O O . VAL A 1 95 ? 2.811 -4.871 -15.805 1 97.94 95 VAL A O 1
ATOM 755 N N . LEU A 1 96 ? 4.574 -4.527 -14.508 1 97.38 96 LEU A N 1
ATOM 756 C CA . LEU A 1 96 ? 5.062 -5.895 -14.648 1 97.38 96 LEU A CA 1
ATOM 757 C C . LEU A 1 96 ? 4.059 -6.891 -14.078 1 97.38 96 LEU A C 1
ATOM 759 O O . LEU A 1 96 ? 3.811 -7.941 -14.672 1 97.38 96 LEU A O 1
ATOM 763 N N . GLU A 1 97 ? 3.473 -6.598 -12.984 1 97.38 97 GLU A N 1
ATOM 764 C CA . GLU A 1 97 ? 2.533 -7.504 -12.328 1 97.38 97 GLU A CA 1
ATOM 765 C C . GLU A 1 97 ? 1.209 -7.566 -13.086 1 97.38 97 GLU A C 1
ATOM 767 O O . GLU A 1 97 ? 0.645 -8.641 -13.273 1 97.38 97 GLU A O 1
ATOM 772 N N . ILE A 1 98 ? 0.736 -6.438 -13.578 1 97.75 98 ILE A N 1
ATOM 773 C CA . ILE A 1 98 ? -0.471 -6.426 -14.398 1 97.75 98 ILE A CA 1
ATOM 774 C C . ILE A 1 98 ? -0.208 -7.148 -15.719 1 97.75 98 ILE A C 1
ATOM 776 O O . ILE A 1 98 ? -1.062 -7.891 -16.203 1 97.75 98 ILE A O 1
ATOM 780 N N . GLY A 1 99 ? 0.947 -6.898 -16.312 1 96.81 99 GLY A N 1
ATOM 781 C CA . GLY A 1 99 ? 1.316 -7.621 -17.516 1 96.81 99 GLY A CA 1
ATOM 782 C C . GLY A 1 99 ? 1.326 -9.125 -17.328 1 96.81 99 GLY A C 1
ATOM 783 O O . GLY A 1 99 ? 0.856 -9.867 -18.203 1 96.81 99 GLY A O 1
ATOM 784 N N . TYR A 1 100 ? 1.878 -9.555 -16.219 1 96.06 100 TYR A N 1
ATOM 785 C CA . TYR A 1 100 ? 1.891 -10.977 -15.891 1 96.06 100 TYR A CA 1
ATOM 786 C C . TYR A 1 100 ? 0.473 -11.531 -15.812 1 96.06 100 TYR A C 1
ATOM 788 O O . TYR A 1 100 ? 0.183 -12.594 -16.359 1 96.06 100 TYR A O 1
ATOM 796 N N . VAL A 1 101 ? -0.387 -10.828 -15.133 1 94.94 101 VAL A N 1
ATOM 797 C CA . VAL A 1 101 ? -1.779 -11.234 -14.969 1 94.94 101 VAL A CA 1
ATOM 798 C C . VAL A 1 101 ? -2.451 -11.352 -16.328 1 94.94 101 VAL A C 1
ATOM 800 O O . VAL A 1 101 ? -3.143 -12.336 -16.609 1 94.94 101 VAL A O 1
ATOM 803 N N . LEU A 1 102 ? -2.246 -10.43 -17.188 1 95.56 102 LEU A N 1
ATOM 804 C CA . LEU A 1 102 ? -2.887 -10.398 -18.5 1 95.56 102 LEU A CA 1
ATOM 805 C C . LEU A 1 102 ? -2.301 -11.461 -19.406 1 95.56 102 LEU A C 1
ATOM 807 O O . LEU A 1 102 ? -3.035 -12.117 -20.156 1 95.56 102 LEU A O 1
ATOM 811 N N . ALA A 1 103 ? -1.039 -11.695 -19.344 1 95.31 103 ALA A N 1
ATOM 812 C CA . ALA A 1 103 ? -0.348 -12.617 -20.25 1 95.31 103 ALA A CA 1
ATOM 813 C C . ALA A 1 103 ? -0.616 -14.07 -19.859 1 95.31 103 ALA A C 1
ATOM 815 O O . ALA A 1 103 ? -0.798 -14.922 -20.719 1 95.31 103 ALA A O 1
ATOM 816 N N . PHE A 1 104 ? -0.656 -14.328 -18.578 1 94 104 PHE A N 1
ATOM 817 C CA . PHE A 1 104 ? -0.701 -15.719 -18.125 1 94 104 PHE A CA 1
ATOM 818 C C . PHE A 1 104 ? -2.051 -16.047 -17.5 1 94 104 PHE A C 1
ATOM 820 O O . PHE A 1 104 ? -2.297 -17.172 -17.094 1 94 104 PHE A O 1
ATOM 827 N N . GLN A 1 105 ? -2.904 -15.047 -17.344 1 92.69 105 GLN A N 1
ATOM 828 C CA . GLN A 1 105 ? -4.215 -15.219 -16.719 1 92.69 105 GLN A CA 1
ATOM 829 C C . GLN A 1 105 ? -4.086 -15.797 -15.32 1 92.69 105 GLN A C 1
ATOM 831 O O . GLN A 1 105 ? -4.863 -16.672 -14.93 1 92.69 105 GLN A O 1
ATOM 836 N N . ASN A 1 106 ? -2.971 -15.469 -14.75 1 90.38 106 ASN A N 1
ATOM 837 C CA . ASN A 1 106 ? -2.715 -15.789 -13.352 1 90.38 106 ASN A CA 1
ATOM 838 C C . ASN A 1 106 ? -2.867 -14.555 -12.461 1 90.38 106 ASN A C 1
ATOM 840 O O . ASN A 1 106 ? -2.064 -13.625 -12.547 1 90.38 106 ASN A O 1
ATOM 844 N N . TYR A 1 107 ? -3.758 -14.562 -11.562 1 92.38 107 TYR A N 1
ATOM 845 C CA . TYR A 1 107 ? -4.191 -13.359 -10.859 1 92.38 107 TYR A CA 1
ATOM 846 C C . TYR A 1 107 ? -3.479 -13.234 -9.516 1 92.38 107 TYR A C 1
ATOM 848 O O . TYR A 1 107 ? -3.789 -12.344 -8.727 1 92.38 107 TYR A O 1
ATOM 856 N N . SER A 1 108 ? -2.512 -14.062 -9.258 1 90.94 108 SER A N 1
ATOM 857 C CA . SER A 1 108 ? -1.856 -14.117 -7.953 1 90.94 108 SER A CA 1
ATOM 858 C C . SER A 1 108 ? -1.164 -12.797 -7.629 1 90.94 108 SER A C 1
ATOM 860 O O . SER A 1 108 ? -1.064 -12.414 -6.465 1 90.94 108 SER A O 1
ATOM 862 N N . LEU A 1 109 ? -0.788 -12.094 -8.734 1 95.81 109 LEU A N 1
ATOM 863 C CA . LEU A 1 109 ? 0.015 -10.898 -8.508 1 95.81 109 LEU A CA 1
ATOM 864 C C . LEU A 1 109 ? -0.86 -9.648 -8.508 1 95.81 109 LEU A C 1
ATOM 866 O O . LEU A 1 109 ? -0.378 -8.547 -8.227 1 95.81 109 LEU A O 1
ATOM 870 N N . LEU A 1 110 ? -2.123 -9.789 -8.719 1 96.94 110 LEU A N 1
ATOM 871 C CA . LEU A 1 110 ? -3.006 -8.641 -8.844 1 96.94 110 LEU A CA 1
ATOM 872 C C . LEU A 1 110 ? -3.152 -7.922 -7.5 1 96.94 110 LEU A C 1
ATOM 874 O O . LEU A 1 110 ? -3.213 -6.691 -7.453 1 96.94 110 LEU A O 1
ATOM 878 N N . MET A 1 111 ? -3.199 -8.68 -6.41 1 97.62 111 MET A N 1
ATOM 879 C CA . MET A 1 111 ? -3.32 -8.094 -5.082 1 97.62 111 MET A CA 1
ATOM 880 C C . MET A 1 111 ? -2.131 -7.188 -4.773 1 97.62 111 MET A C 1
ATOM 882 O O . MET A 1 111 ? -2.299 -6.098 -4.227 1 97.62 111 MET A O 1
ATOM 886 N N . ALA A 1 112 ? -0.963 -7.637 -5.137 1 98.19 112 ALA A N 1
ATOM 887 C CA . ALA A 1 112 ? 0.235 -6.824 -4.949 1 98.19 112 ALA A CA 1
ATOM 888 C C . ALA A 1 112 ? 0.142 -5.52 -5.738 1 98.19 112 ALA A C 1
ATOM 890 O O . ALA A 1 112 ? 0.43 -4.445 -5.207 1 98.19 112 ALA A O 1
ATOM 891 N N . ALA A 1 113 ? -0.304 -5.594 -6.988 1 98.44 113 ALA A N 1
ATOM 892 C CA . ALA A 1 113 ? -0.439 -4.418 -7.848 1 98.44 113 ALA A CA 1
ATOM 893 C C . ALA A 1 113 ? -1.412 -3.41 -7.246 1 98.44 113 ALA A C 1
ATOM 895 O O . ALA A 1 113 ? -1.163 -2.203 -7.277 1 98.44 113 ALA A O 1
ATOM 896 N N . ILE A 1 114 ? -2.49 -3.873 -6.719 1 98.62 114 ILE A N 1
ATOM 897 C CA . ILE A 1 114 ? -3.496 -3.018 -6.102 1 98.62 114 ILE A CA 1
ATOM 898 C C . ILE A 1 114 ? -2.873 -2.234 -4.949 1 98.62 114 ILE A C 1
ATOM 900 O O . ILE A 1 114 ? -2.986 -1.007 -4.891 1 98.62 114 ILE A O 1
ATOM 904 N N . TYR A 1 115 ? -2.197 -2.854 -4.098 1 98.81 115 TYR A N 1
ATOM 905 C CA . TYR A 1 115 ? -1.701 -2.186 -2.898 1 98.81 115 TYR A CA 1
ATOM 906 C C . TYR A 1 115 ? -0.455 -1.366 -3.209 1 98.81 115 TYR A C 1
ATOM 908 O O . TYR A 1 115 ? -0.19 -0.355 -2.555 1 98.81 115 TYR A O 1
ATOM 916 N N . GLN A 1 116 ? 0.326 -1.795 -4.211 1 98.88 116 GLN A N 1
ATOM 917 C CA . GLN A 1 116 ? 1.395 -0.931 -4.699 1 98.88 116 GLN A CA 1
ATOM 918 C C . GLN A 1 116 ? 0.833 0.362 -5.285 1 98.88 116 GLN A C 1
ATOM 920 O O . GLN A 1 116 ? 1.442 1.426 -5.152 1 98.88 116 GLN A O 1
ATOM 925 N N . PHE A 1 117 ? -0.294 0.248 -5.914 1 98.88 117 PHE A N 1
ATOM 926 C CA . PHE A 1 117 ? -0.971 1.448 -6.391 1 98.88 117 PHE A CA 1
ATOM 927 C C . PHE A 1 117 ? -1.336 2.363 -5.227 1 98.88 117 PHE A C 1
ATOM 929 O O . PHE A 1 117 ? -1.241 3.586 -5.34 1 98.88 117 PHE A O 1
ATOM 936 N N . GLY A 1 118 ? -1.74 1.805 -4.137 1 98.81 118 GLY A N 1
ATOM 937 C CA . GLY A 1 118 ? -1.998 2.596 -2.943 1 98.81 118 GLY A CA 1
ATOM 938 C C . GLY A 1 118 ? -0.785 3.371 -2.467 1 98.81 118 GLY A C 1
ATOM 939 O O . GLY A 1 118 ? -0.887 4.559 -2.145 1 98.81 118 GLY A O 1
ATOM 940 N N . ILE A 1 119 ? 0.34 2.717 -2.436 1 98.94 119 ILE A N 1
ATOM 941 C CA . ILE A 1 119 ? 1.568 3.381 -2.014 1 98.94 119 ILE A CA 1
ATOM 942 C C . ILE A 1 119 ? 1.973 4.426 -3.051 1 98.94 119 ILE A C 1
ATOM 944 O O . ILE A 1 119 ? 2.504 5.484 -2.703 1 98.94 119 ILE A O 1
ATOM 948 N N . LEU A 1 120 ? 1.697 4.121 -4.297 1 98.88 120 LEU A N 1
ATOM 949 C CA . LEU A 1 120 ? 1.942 5.109 -5.34 1 98.88 120 LEU A CA 1
ATOM 950 C C . LEU A 1 120 ? 1.102 6.359 -5.113 1 98.88 120 LEU A C 1
ATOM 952 O O . LEU A 1 120 ? 1.591 7.48 -5.273 1 98.88 120 LEU A O 1
ATOM 956 N N . LEU A 1 121 ? -0.097 6.191 -4.777 1 98.75 121 LEU A N 1
ATOM 957 C CA . LEU A 1 121 ? -0.947 7.332 -4.449 1 98.75 121 LEU A CA 1
ATOM 958 C C . LEU A 1 121 ? -0.413 8.078 -3.232 1 98.75 121 LEU A C 1
ATOM 960 O O . LEU A 1 121 ? -0.501 9.305 -3.162 1 98.75 121 LEU A O 1
ATOM 964 N N . LEU A 1 122 ? 0.078 7.289 -2.314 1 98.62 122 LEU A N 1
ATOM 965 C CA . LEU A 1 122 ? 0.692 7.906 -1.143 1 98.62 122 LEU A CA 1
ATOM 966 C C . LEU A 1 122 ? 1.867 8.789 -1.546 1 98.62 122 LEU A C 1
ATOM 968 O O . LEU A 1 122 ? 2.035 9.891 -1.01 1 98.62 122 LEU A O 1
ATOM 972 N N . VAL A 1 123 ? 2.67 8.312 -2.453 1 98.75 123 VAL A N 1
ATOM 973 C CA . VAL A 1 123 ? 3.77 9.102 -2.994 1 98.75 123 VAL A CA 1
ATOM 974 C C . VAL A 1 123 ? 3.225 10.398 -3.598 1 98.75 123 VAL A C 1
ATOM 976 O O . VAL A 1 123 ? 3.795 11.469 -3.396 1 98.75 123 VAL A O 1
ATOM 979 N N . GLN A 1 124 ? 2.168 10.328 -4.301 1 97.94 124 GLN A N 1
ATOM 980 C CA . GLN A 1 124 ? 1.546 11.5 -4.906 1 97.94 124 GLN A CA 1
ATOM 981 C C . GLN A 1 124 ? 1.071 12.484 -3.842 1 97.94 124 GLN A C 1
ATOM 983 O O . GLN A 1 124 ? 1.16 13.703 -4.027 1 97.94 124 GLN A O 1
ATOM 988 N N . VAL A 1 125 ? 0.547 11.977 -2.783 1 97.31 125 VAL A N 1
ATOM 989 C CA . VAL A 1 125 ? 0.118 12.836 -1.683 1 97.31 125 VAL A CA 1
ATOM 990 C C . VAL A 1 125 ? 1.317 13.594 -1.119 1 97.31 125 VAL A C 1
ATOM 992 O O . VAL A 1 125 ? 1.245 14.805 -0.896 1 97.31 125 VAL A O 1
ATOM 995 N N . CYS A 1 126 ? 2.375 12.883 -0.924 1 97.19 126 CYS A N 1
ATOM 996 C CA . CYS A 1 126 ? 3.58 13.531 -0.417 1 97.19 126 CYS A CA 1
ATOM 997 C C . CYS A 1 126 ? 4.082 14.586 -1.392 1 97.19 126 CYS A C 1
ATOM 999 O O . CYS A 1 126 ? 4.512 15.664 -0.978 1 97.19 126 CYS A O 1
ATOM 1001 N N . ALA A 1 127 ? 4.039 14.297 -2.635 1 96 127 ALA A N 1
ATOM 1002 C CA . ALA A 1 127 ? 4.504 15.227 -3.66 1 96 127 ALA A CA 1
ATOM 1003 C C . ALA A 1 127 ? 3.646 16.484 -3.689 1 96 127 ALA A C 1
ATOM 1005 O O . ALA A 1 127 ? 4.164 17.594 -3.859 1 96 127 ALA A O 1
ATOM 1006 N N . SER A 1 128 ? 2.383 16.328 -3.455 1 93.31 128 SER A N 1
ATOM 1007 C CA . SER A 1 128 ? 1.461 17.453 -3.518 1 93.31 128 SER A CA 1
ATOM 1008 C C . SER A 1 128 ? 1.631 18.375 -2.314 1 93.31 128 SER A C 1
ATOM 1010 O O . SER A 1 128 ? 1.271 19.547 -2.373 1 93.31 128 SER A O 1
ATOM 1012 N N . ARG A 1 129 ? 2.123 17.844 -1.31 1 88.75 129 ARG A N 1
ATOM 1013 C CA . ARG A 1 129 ? 2.324 18.625 -0.097 1 88.75 129 ARG A CA 1
ATOM 1014 C C . ARG A 1 129 ? 3.703 19.281 -0.087 1 88.75 129 ARG A C 1
ATOM 1016 O O . ARG A 1 129 ? 3.996 20.109 0.77 1 88.75 129 ARG A O 1
ATOM 1023 N N . SER A 1 130 ? 4.492 18.906 -0.987 1 83.12 130 SER A N 1
ATOM 1024 C CA . SER A 1 130 ? 5.844 19.453 -1.068 1 83.12 130 SER A CA 1
ATOM 1025 C C . SER A 1 130 ? 5.844 20.812 -1.762 1 83.12 130 SER A C 1
ATOM 1027 O O . SER A 1 130 ? 5.16 21 -2.77 1 83.12 130 SER A O 1
ATOM 1029 N N . PRO A 1 131 ? 6.285 21.844 -1.135 1 68.12 131 PRO A N 1
ATOM 1030 C CA . PRO A 1 131 ? 6.309 23.203 -1.698 1 68.12 131 PRO A CA 1
ATOM 1031 C C . PRO A 1 131 ? 7.02 23.266 -3.047 1 68.12 131 PRO A C 1
ATOM 1033 O O . PRO A 1 131 ? 6.695 24.109 -3.883 1 68.12 131 PRO A O 1
ATOM 1036 N N . GLY A 1 132 ? 7.992 22.578 -3.297 1 55.97 132 GLY A N 1
ATOM 1037 C CA . GLY A 1 132 ? 8.758 22.719 -4.523 1 55.97 132 GLY A CA 1
ATOM 1038 C C . GLY A 1 132 ? 7.957 22.406 -5.773 1 55.97 132 GLY A C 1
ATOM 1039 O O . GLY A 1 132 ? 8.281 22.875 -6.863 1 55.97 132 GLY A O 1
ATOM 1040 N N . LEU A 1 133 ? 7.039 21.484 -5.781 1 51.62 133 LEU A N 1
ATOM 1041 C CA . LEU A 1 133 ? 6.285 21.141 -6.984 1 51.62 133 LEU A CA 1
ATOM 1042 C C . LEU A 1 133 ? 5.133 22.125 -7.195 1 51.62 133 LEU A C 1
ATOM 1044 O O . LEU A 1 133 ? 4.484 22.094 -8.242 1 51.62 133 LEU A O 1
ATOM 1048 N N . ARG A 1 134 ? 4.645 22.859 -6.121 1 48.75 134 ARG A N 1
ATOM 1049 C CA . ARG A 1 134 ? 3.625 23.875 -6.332 1 48.75 134 ARG A CA 1
ATOM 1050 C C . ARG A 1 134 ? 4.199 25.078 -7.082 1 48.75 134 ARG A C 1
ATOM 1052 O O . ARG A 1 134 ? 5.18 25.688 -6.641 1 48.75 134 ARG A O 1
ATOM 1059 N N . GLY A 1 135 ? 4.355 25.047 -8.383 1 38 135 GLY A N 1
ATOM 1060 C CA . GLY A 1 135 ? 4.785 26.141 -9.242 1 38 135 GLY A CA 1
ATOM 1061 C C . GLY A 1 135 ? 4.434 27.5 -8.688 1 38 135 GLY A C 1
ATOM 1062 O O . GLY A 1 135 ? 3.418 27.656 -8.008 1 38 135 GLY A O 1
ATOM 1063 N N . LYS A 1 136 ? 5.488 28.438 -8.695 1 35.59 136 LYS A N 1
ATOM 1064 C CA . LYS A 1 136 ? 5.352 29.906 -8.734 1 35.59 136 LYS A CA 1
ATOM 1065 C C . LYS A 1 136 ? 4.195 30.328 -9.633 1 35.59 136 LYS A C 1
ATOM 1067 O O . LYS A 1 136 ? 4.027 29.797 -10.734 1 35.59 136 LYS A O 1
ATOM 1072 N N . MET B 1 1 ? -18.594 26.938 -10.234 1 63.97 1 MET B N 1
ATOM 1073 C CA . MET B 1 1 ? -18.672 25.672 -9.516 1 63.97 1 MET B CA 1
ATOM 1074 C C . MET B 1 1 ? -19.562 25.812 -8.273 1 63.97 1 MET B C 1
ATOM 1076 O O . MET B 1 1 ? -19.375 26.734 -7.484 1 63.97 1 MET B O 1
ATOM 1080 N N . SER B 1 2 ? -20.562 25.016 -8.117 1 87.75 2 SER B N 1
ATOM 1081 C CA . SER B 1 2 ? -21.516 25.125 -7.008 1 87.75 2 SER B CA 1
ATOM 1082 C C . SER B 1 2 ? -20.812 24.922 -5.668 1 87.75 2 SER B C 1
ATOM 1084 O O . SER B 1 2 ? -19.75 24.312 -5.605 1 87.75 2 SER B O 1
ATOM 1086 N N . LYS B 1 3 ? -21.234 25.609 -4.73 1 91 3 LYS B N 1
ATOM 1087 C CA . LYS B 1 3 ? -20.703 25.516 -3.371 1 91 3 LYS B CA 1
ATOM 1088 C C . LYS B 1 3 ? -20.562 24.062 -2.932 1 91 3 LYS B C 1
ATOM 1090 O O . LYS B 1 3 ? -19.594 23.719 -2.232 1 91 3 LYS B O 1
ATOM 1095 N N . GLU B 1 4 ? -21.5 23.312 -3.305 1 87.75 4 GLU B N 1
ATOM 1096 C CA . GLU B 1 4 ? -21.453 21.906 -2.963 1 87.75 4 GLU B CA 1
ATOM 1097 C C . GLU B 1 4 ? -20.25 21.219 -3.596 1 87.75 4 GLU B C 1
ATOM 1099 O O . GLU B 1 4 ? -19.594 20.391 -2.961 1 87.75 4 GLU B O 1
ATOM 1104 N N . VAL B 1 5 ? -19.969 21.531 -4.82 1 90.06 5 VAL B N 1
ATOM 1105 C CA . VAL B 1 5 ? -18.844 20.938 -5.539 1 90.06 5 VAL B CA 1
ATOM 1106 C C . VAL B 1 5 ? -17.531 21.406 -4.906 1 90.06 5 VAL B C 1
ATOM 1108 O O . VAL B 1 5 ? -16.594 20.625 -4.762 1 90.06 5 VAL B O 1
ATOM 1111 N N . GLU B 1 6 ? -17.516 22.562 -4.523 1 91.56 6 GLU B N 1
ATOM 1112 C CA . GLU B 1 6 ? -16.328 23.109 -3.877 1 91.56 6 GLU B CA 1
ATOM 1113 C C . GLU B 1 6 ? -16.047 22.406 -2.547 1 91.56 6 GLU B C 1
ATOM 1115 O O . GLU B 1 6 ? -14.906 22.078 -2.234 1 91.56 6 GLU B O 1
ATOM 1120 N N . GLN B 1 7 ? -17.094 22.297 -1.793 1 91.94 7 GLN B N 1
ATOM 1121 C CA . GLN B 1 7 ? -16.953 21.609 -0.511 1 91.94 7 GLN B CA 1
ATOM 1122 C C . GLN B 1 7 ? -16.484 20.172 -0.701 1 91.94 7 GLN B C 1
ATOM 1124 O O . GLN B 1 7 ? -15.672 19.672 0.078 1 91.94 7 GLN B O 1
ATOM 1129 N N . PHE B 1 8 ? -17.031 19.594 -1.713 1 90.88 8 PHE B N 1
ATOM 1130 C CA . PHE B 1 8 ? -16.641 18.25 -2.086 1 90.88 8 PHE B CA 1
ATOM 1131 C C . PHE B 1 8 ? -15.141 18.172 -2.348 1 90.88 8 PHE B C 1
ATOM 1133 O O . PHE B 1 8 ? -14.453 17.312 -1.796 1 90.88 8 PHE B O 1
ATOM 1140 N N . TRP B 1 9 ? -14.633 18.984 -3.1 1 91.25 9 TRP B N 1
ATOM 1141 C CA . TRP B 1 9 ? -13.219 18.984 -3.467 1 91.25 9 TRP B CA 1
ATOM 1142 C C . TRP B 1 9 ? -12.344 19.281 -2.258 1 91.25 9 TRP B C 1
ATOM 1144 O O . TRP B 1 9 ? -11.258 18.719 -2.109 1 91.25 9 TRP B O 1
A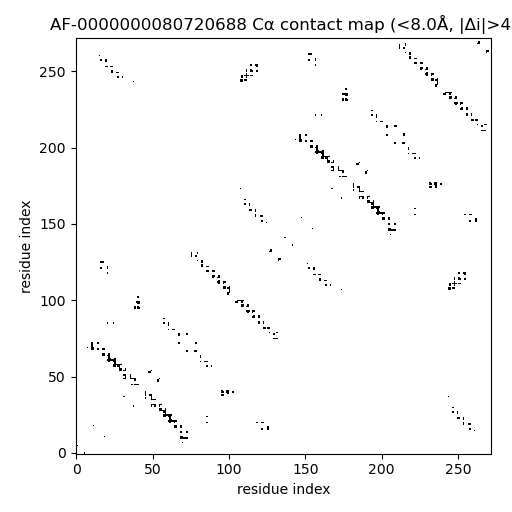TOM 1154 N N . GLU B 1 10 ? -12.812 20.125 -1.426 1 92.44 10 GLU B N 1
ATOM 1155 C CA . GLU B 1 10 ? -12.07 20.438 -0.211 1 92.44 10 GLU B CA 1
ATOM 1156 C C . GLU B 1 10 ? -11.977 19.234 0.713 1 92.44 10 GLU B C 1
ATOM 1158 O O . GLU B 1 10 ? -10.914 18.953 1.276 1 92.44 10 GLU B O 1
ATOM 1163 N N . ASN B 1 11 ? -13.078 18.516 0.781 1 92.75 11 ASN B N 1
ATOM 1164 C CA . ASN B 1 11 ? -13.086 17.312 1.621 1 92.75 11 ASN B CA 1
ATOM 1165 C C . ASN B 1 11 ? -12.109 16.266 1.101 1 92.75 11 ASN B C 1
ATOM 1167 O O . ASN B 1 11 ? -11.383 15.648 1.881 1 92.75 11 ASN B O 1
ATOM 1171 N N . VAL B 1 12 ? -12.078 16.078 -0.136 1 92.25 12 VAL B N 1
ATOM 1172 C CA . VAL B 1 12 ? -11.211 15.102 -0.789 1 92.25 12 VAL B CA 1
ATOM 1173 C C . VAL B 1 12 ? -9.75 15.516 -0.616 1 92.25 12 VAL B C 1
ATOM 1175 O O . VAL B 1 12 ? -8.906 14.695 -0.254 1 92.25 12 VAL B O 1
ATOM 1178 N N . LYS B 1 13 ? -9.523 16.75 -0.781 1 92.44 13 LYS B N 1
ATOM 1179 C CA . LYS B 1 13 ? -8.164 17.281 -0.714 1 92.44 13 LYS B CA 1
ATOM 1180 C C . LYS B 1 13 ? -7.602 17.172 0.701 1 92.44 13 LYS B C 1
ATOM 1182 O O . LYS B 1 13 ? -6.398 16.984 0.885 1 92.44 13 LYS B O 1
ATOM 1187 N N . HIS B 1 14 ? -8.492 17.25 1.705 1 93.62 14 HIS B N 1
ATOM 1188 C CA . HIS B 1 14 ? -8.023 17.312 3.086 1 93.62 14 HIS B CA 1
ATOM 1189 C C . HIS B 1 14 ? -7.953 15.922 3.713 1 93.62 14 HIS B C 1
ATOM 1191 O O . HIS B 1 14 ? -7.406 15.758 4.805 1 93.62 14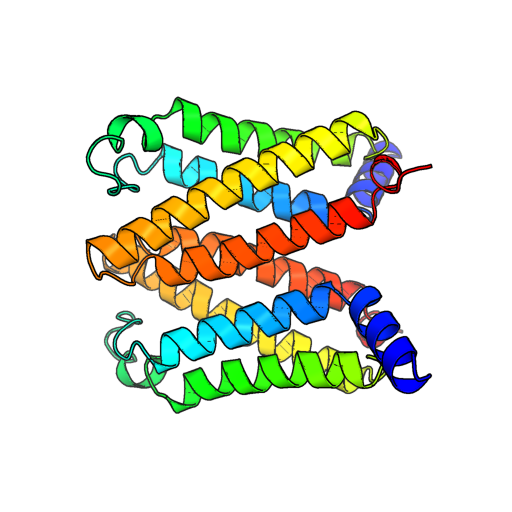 HIS B O 1
ATOM 1197 N N . ASN B 1 15 ? -8.43 14.953 3.025 1 96.56 15 ASN B N 1
ATOM 1198 C CA . ASN B 1 15 ? -8.453 13.625 3.621 1 96.56 15 ASN B CA 1
ATOM 1199 C C . ASN B 1 15 ? -7.992 12.555 2.631 1 96.56 15 ASN B C 1
ATOM 1201 O O . ASN B 1 15 ? -8.656 11.531 2.463 1 96.56 15 ASN B O 1
ATOM 1205 N N . PRO B 1 16 ? -6.855 12.805 2.021 1 97.19 16 PRO B N 1
ATOM 1206 C CA . PRO B 1 16 ? -6.414 11.867 0.982 1 97.19 16 PRO B CA 1
ATOM 1207 C C . PRO B 1 16 ? -6.07 10.484 1.536 1 97.19 16 PRO B C 1
ATOM 1209 O O . PRO B 1 16 ? -6.262 9.477 0.852 1 97.19 16 PRO B O 1
ATOM 1212 N N . LEU B 1 17 ? -5.605 10.406 2.754 1 98.19 17 LEU B N 1
ATOM 1213 C CA . LEU B 1 17 ? -5.176 9.125 3.311 1 98.19 17 LEU B CA 1
ATOM 1214 C C . LEU B 1 17 ? -6.367 8.195 3.508 1 98.19 17 LEU B C 1
ATOM 1216 O O . LEU B 1 17 ? -6.297 7.012 3.176 1 98.19 17 LEU B O 1
ATOM 1220 N N . HIS B 1 18 ? -7.457 8.727 3.98 1 98.62 18 HIS B N 1
ATOM 1221 C CA . HIS B 1 18 ? -8.672 7.938 4.125 1 98.62 18 HIS B CA 1
ATOM 1222 C C . HIS B 1 18 ? -9.18 7.445 2.77 1 98.62 18 HIS B C 1
ATOM 1224 O O . HIS B 1 18 ? -9.641 6.309 2.65 1 98.62 18 HIS B O 1
ATOM 1230 N N . LEU B 1 19 ? -9.039 8.273 1.805 1 98.69 19 LEU B N 1
ATOM 1231 C CA . LEU B 1 19 ? -9.492 7.887 0.471 1 98.69 19 LEU B CA 1
ATOM 1232 C C . LEU B 1 19 ? -8.617 6.773 -0.096 1 98.69 19 LEU B C 1
ATOM 1234 O O . LEU B 1 19 ? -9.125 5.859 -0.759 1 98.69 19 LEU B O 1
ATOM 1238 N N . ILE B 1 20 ? -7.34 6.836 0.141 1 98.81 20 ILE B N 1
ATOM 1239 C CA . ILE B 1 20 ? -6.426 5.793 -0.312 1 98.81 20 ILE B CA 1
ATOM 1240 C C . ILE B 1 20 ? -6.785 4.469 0.358 1 98.81 20 ILE B C 1
ATOM 1242 O O . ILE B 1 20 ? -6.922 3.441 -0.314 1 98.81 20 ILE B O 1
ATOM 1246 N N . ILE B 1 21 ? -6.973 4.488 1.643 1 98.88 21 ILE B N 1
ATOM 1247 C CA . ILE B 1 21 ? -7.324 3.281 2.381 1 98.88 21 ILE B CA 1
ATOM 1248 C C . ILE B 1 21 ? -8.633 2.709 1.842 1 98.88 21 ILE B C 1
ATOM 1250 O O . ILE B 1 21 ? -8.719 1.519 1.536 1 98.88 21 ILE B O 1
ATOM 1254 N N . GLY B 1 22 ? -9.648 3.574 1.718 1 98.88 22 GLY B N 1
ATOM 1255 C CA . GLY B 1 22 ? -10.93 3.127 1.194 1 98.88 22 GLY B CA 1
ATOM 1256 C C . GLY B 1 22 ? -10.836 2.533 -0.198 1 98.88 22 GLY B C 1
ATOM 1257 O O . GLY B 1 22 ? -11.445 1.501 -0.483 1 98.88 22 GLY B O 1
ATOM 1258 N N . LEU B 1 23 ? -10.078 3.178 -1.034 1 98.88 23 LEU B N 1
ATOM 1259 C CA . LEU B 1 23 ? -9.922 2.705 -2.406 1 98.88 23 LEU B CA 1
ATOM 1260 C C . LEU B 1 23 ? -9.266 1.329 -2.434 1 98.88 23 LEU B C 1
ATOM 1262 O O . LEU B 1 23 ? -9.672 0.457 -3.203 1 98.88 23 LEU B O 1
ATOM 1266 N N . MET B 1 24 ? -8.211 1.17 -1.621 1 98.81 24 MET B N 1
ATOM 1267 C CA . MET B 1 24 ? -7.551 -0.133 -1.586 1 98.81 24 MET B CA 1
ATOM 1268 C C . MET B 1 24 ? -8.523 -1.222 -1.142 1 98.81 24 MET B C 1
ATOM 1270 O O . MET B 1 24 ? -8.508 -2.33 -1.682 1 98.81 24 MET B O 1
ATOM 1274 N N . LEU B 1 25 ? -9.359 -0.901 -0.183 1 98.81 25 LEU B N 1
ATOM 1275 C CA . LEU B 1 25 ? -10.32 -1.881 0.317 1 98.81 25 LEU B CA 1
ATOM 1276 C C . LEU B 1 25 ? -11.359 -2.213 -0.744 1 98.81 25 LEU B C 1
ATOM 1278 O O . LEU B 1 25 ? -11.719 -3.379 -0.929 1 98.81 25 LEU B O 1
ATOM 1282 N N . VAL B 1 26 ? -11.836 -1.251 -1.479 1 98.75 26 VAL B N 1
ATOM 1283 C CA . VAL B 1 26 ? -12.82 -1.483 -2.529 1 98.75 26 VAL B CA 1
ATOM 1284 C C . VAL B 1 26 ? -12.195 -2.328 -3.641 1 98.75 26 VAL B C 1
ATOM 1286 O O . VAL B 1 26 ? -12.797 -3.311 -4.09 1 98.75 26 VAL B O 1
ATOM 1289 N N . LEU B 1 27 ? -11.023 -1.971 -4.059 1 98.56 27 LEU B N 1
ATOM 1290 C CA . LEU B 1 27 ? -10.367 -2.678 -5.156 1 98.56 27 LEU B CA 1
ATOM 1291 C C . LEU B 1 27 ? -10.047 -4.117 -4.766 1 98.56 27 LEU B C 1
ATOM 1293 O O . LEU B 1 27 ? -10.281 -5.043 -5.543 1 98.56 27 LEU B O 1
ATOM 1297 N N . SER B 1 28 ? -9.508 -4.297 -3.561 1 97.88 28 SER B N 1
ATOM 1298 C CA . SER B 1 28 ? -9.164 -5.648 -3.135 1 97.88 28 SER B CA 1
ATOM 1299 C C . SER B 1 28 ? -10.406 -6.496 -2.912 1 97.88 28 SER B C 1
ATOM 1301 O O . SER B 1 28 ? -10.445 -7.668 -3.297 1 97.88 28 SER B O 1
ATOM 1303 N N . GLY B 1 29 ? -11.398 -5.895 -2.266 1 97.88 29 GLY B N 1
ATOM 1304 C CA . GLY B 1 29 ? -12.656 -6.613 -2.119 1 97.88 29 GLY B CA 1
ATOM 1305 C C . GLY B 1 29 ? -13.281 -6.996 -3.447 1 97.88 29 GLY B C 1
ATOM 1306 O O . GLY B 1 29 ? -13.781 -8.109 -3.604 1 97.88 29 GLY B O 1
ATOM 1307 N N . GLY B 1 30 ? -13.32 -6.078 -4.379 1 97.88 30 GLY B N 1
ATOM 1308 C CA . GLY B 1 30 ? -13.82 -6.371 -5.711 1 97.88 30 GLY B CA 1
ATOM 1309 C C . GLY B 1 30 ? -13.07 -7.492 -6.398 1 97.88 30 GLY B C 1
ATOM 1310 O O . GLY B 1 30 ? -13.68 -8.383 -6.996 1 97.88 30 GLY B O 1
ATOM 1311 N N . PHE B 1 31 ? -11.812 -7.441 -6.316 1 97.88 31 PHE B N 1
ATOM 1312 C CA . PHE B 1 31 ? -10.977 -8.484 -6.891 1 97.88 31 PHE B CA 1
ATOM 1313 C C . PHE B 1 31 ? -11.305 -9.844 -6.27 1 97.88 31 PHE B C 1
ATOM 1315 O O . PHE B 1 31 ? -11.484 -10.828 -6.984 1 97.88 31 PHE B O 1
ATOM 1322 N N . LEU B 1 32 ? -11.375 -9.859 -4.953 1 96.56 32 LEU B N 1
ATOM 1323 C CA . LEU B 1 32 ? -11.641 -11.117 -4.258 1 96.56 32 LEU B CA 1
ATOM 1324 C C . LEU B 1 32 ? -13.039 -11.625 -4.578 1 96.56 32 LEU B C 1
ATOM 1326 O O . LEU B 1 32 ? -13.266 -12.836 -4.629 1 96.56 32 LEU B O 1
ATOM 1330 N N . LEU B 1 33 ? -13.922 -10.672 -4.812 1 95.12 33 LEU B N 1
ATOM 1331 C CA . LEU B 1 33 ? -15.289 -11.039 -5.176 1 95.12 33 LEU B CA 1
ATOM 1332 C C . LEU B 1 33 ? -15.32 -11.75 -6.52 1 95.12 33 LEU B C 1
ATOM 1334 O O . LEU B 1 33 ? -16.094 -12.688 -6.711 1 95.12 33 LEU B O 1
ATOM 1338 N N . ILE B 1 34 ? -14.5 -11.328 -7.422 1 93.62 34 ILE B N 1
ATOM 1339 C CA . ILE B 1 34 ? -14.461 -11.891 -8.766 1 93.62 34 ILE B CA 1
ATOM 1340 C C . ILE B 1 34 ? -13.641 -13.18 -8.766 1 93.62 34 ILE B C 1
ATOM 1342 O O . ILE B 1 34 ? -13.984 -14.148 -9.453 1 93.62 34 ILE B O 1
ATOM 1346 N N . CYS B 1 35 ? -12.57 -13.234 -8 1 92.62 35 CYS B N 1
ATOM 1347 C CA . CYS B 1 35 ? -11.68 -14.383 -7.91 1 92.62 35 CYS B CA 1
ATOM 1348 C C . CYS B 1 35 ? -12.055 -15.266 -6.723 1 92.62 35 CYS B C 1
ATOM 1350 O O . CYS B 1 35 ? -11.57 -15.047 -5.609 1 92.62 35 CYS B O 1
ATOM 1352 N N . ASP B 1 36 ? -12.734 -16.391 -6.895 1 88.88 36 ASP B N 1
ATOM 1353 C CA . ASP B 1 36 ? -13.344 -17.203 -5.836 1 88.88 36 ASP B CA 1
ATOM 1354 C C . ASP B 1 36 ? -12.344 -18.203 -5.273 1 88.88 36 ASP B C 1
ATOM 1356 O O . ASP B 1 36 ? -12.672 -18.969 -4.355 1 88.88 36 ASP B O 1
ATOM 1360 N N . ASP B 1 37 ? -11.133 -18.266 -5.688 1 91.06 37 ASP B N 1
ATOM 1361 C CA . ASP B 1 37 ? -10.18 -19.266 -5.207 1 91.06 37 ASP B CA 1
ATOM 1362 C C . ASP B 1 37 ? -8.812 -18.641 -4.957 1 91.06 37 ASP B C 1
ATOM 1364 O O . ASP B 1 37 ? -7.781 -19.25 -5.246 1 91.06 37 ASP B O 1
ATOM 1368 N N . PHE B 1 38 ? -8.898 -17.438 -4.352 1 92.25 38 PHE B N 1
ATOM 1369 C CA . PHE B 1 38 ? -7.645 -16.734 -4.117 1 92.25 38 PHE B CA 1
ATOM 1370 C C . PHE B 1 38 ? -6.938 -17.281 -2.885 1 92.25 38 PHE B C 1
ATOM 1372 O O . PHE B 1 38 ? -5.719 -17.484 -2.902 1 92.25 38 PHE B O 1
ATOM 1379 N N . PHE B 1 39 ? -7.68 -17.516 -1.863 1 93.19 39 PHE B N 1
ATOM 1380 C CA . PHE B 1 39 ? -7.078 -17.984 -0.622 1 93.19 39 PHE B CA 1
ATOM 1381 C C . PHE B 1 39 ? -7.059 -19.5 -0.574 1 93.19 39 PHE B C 1
ATOM 1383 O O . PHE B 1 39 ? -8.109 -20.141 -0.635 1 93.19 39 PHE B O 1
ATOM 1390 N N . LEU B 1 40 ? -5.867 -20.016 -0.488 1 93.62 40 LEU B N 1
ATOM 1391 C CA . LEU B 1 40 ? -5.707 -21.469 -0.476 1 93.62 40 LEU B CA 1
ATOM 1392 C C . LEU B 1 40 ? -5.234 -21.953 0.892 1 93.62 40 LEU B C 1
ATOM 1394 O O . LEU B 1 40 ? -5.184 -23.156 1.144 1 93.62 40 LEU B O 1
ATOM 1398 N N . TRP B 1 41 ? -4.965 -21.078 1.713 1 93.19 41 TRP B N 1
ATOM 1399 C CA . TRP B 1 41 ? -4.516 -21.406 3.061 1 93.19 41 TRP B CA 1
ATOM 1400 C C . TRP B 1 41 ? -5.266 -20.578 4.102 1 93.19 41 TRP B C 1
ATOM 1402 O O . TRP B 1 41 ? -5.477 -19.375 3.918 1 93.19 41 TRP B O 1
ATOM 1412 N N . PRO B 1 42 ? -5.629 -21.078 5.242 1 95 42 PRO B N 1
ATOM 1413 C CA . PRO B 1 42 ? -5.543 -22.5 5.574 1 95 42 PRO B CA 1
ATOM 1414 C C . PRO B 1 42 ? -6.574 -23.344 4.824 1 95 42 PRO B C 1
ATOM 1416 O O . PRO B 1 42 ? -7.691 -22.891 4.574 1 95 42 PRO B O 1
ATOM 1419 N N . PRO B 1 43 ? -6.164 -24.672 4.527 1 92.88 43 PRO B N 1
ATOM 1420 C CA . PRO B 1 43 ? -7.027 -25.531 3.701 1 92.88 43 PRO B CA 1
ATOM 1421 C C . PRO B 1 43 ? -8.414 -25.719 4.301 1 92.88 43 PRO B C 1
ATOM 1423 O O . PRO B 1 43 ? -9.406 -25.781 3.568 1 92.88 43 PRO B O 1
ATOM 1426 N N . GLU B 1 44 ? -8.555 -25.672 5.656 1 93.5 44 GLU B N 1
ATOM 1427 C CA . GLU B 1 44 ? -9.82 -25.906 6.344 1 93.5 44 GLU B CA 1
ATOM 1428 C C . GLU B 1 44 ? -10.742 -24.703 6.238 1 93.5 44 GLU B C 1
ATOM 1430 O O . GLU B 1 44 ? -11.953 -24.828 6.41 1 93.5 44 GLU B O 1
ATOM 1435 N N . TRP B 1 45 ? -10.141 -23.531 5.965 1 93.12 45 TRP B N 1
ATOM 1436 C CA . TRP B 1 45 ? -10.938 -22.297 6.016 1 93.12 45 TRP B CA 1
ATOM 1437 C C . TRP B 1 45 ? -11.016 -21.656 4.637 1 93.12 45 TRP B C 1
ATOM 1439 O O . TRP B 1 45 ? -11.359 -20.469 4.52 1 93.12 45 TRP B O 1
ATOM 1449 N N . THR B 1 46 ? -10.711 -22.344 3.584 1 93.12 46 THR B N 1
ATOM 1450 C CA . THR B 1 46 ? -10.688 -21.766 2.244 1 93.12 46 THR B CA 1
ATOM 1451 C C . THR B 1 46 ? -12.078 -21.312 1.823 1 93.12 46 THR B C 1
ATOM 1453 O O . THR B 1 46 ? -12.234 -20.234 1.229 1 93.12 46 THR B O 1
ATOM 1456 N N . SER B 1 47 ? -13.117 -22.141 2.119 1 92.88 47 SER B N 1
ATOM 1457 C CA . SER B 1 47 ? -14.477 -21.766 1.752 1 92.88 47 SER B CA 1
ATOM 1458 C C . SER B 1 47 ? -14.914 -20.484 2.459 1 92.88 47 SER B C 1
ATOM 1460 O O . SER B 1 47 ? -15.594 -19.641 1.866 1 92.88 47 SER B O 1
ATOM 1462 N N . PHE B 1 48 ? -14.492 -20.359 3.676 1 92.75 48 PHE B N 1
ATOM 1463 C CA . PHE B 1 48 ? -14.844 -19.188 4.473 1 92.75 48 PHE B CA 1
ATOM 1464 C C . PHE B 1 48 ? -14.188 -17.938 3.916 1 92.75 48 PHE B C 1
ATOM 1466 O O . PHE B 1 48 ? -14.859 -16.938 3.656 1 92.75 48 PHE B O 1
ATOM 1473 N N . PHE B 1 49 ? -12.93 -17.969 3.645 1 93.81 49 PHE B N 1
ATOM 1474 C CA . PHE B 1 49 ? -12.18 -16.781 3.266 1 93.81 49 PHE B CA 1
ATOM 1475 C C . PHE B 1 49 ? -12.422 -16.438 1.802 1 93.81 49 PHE B C 1
ATOM 1477 O O . PHE B 1 49 ? -12.164 -15.305 1.379 1 93.81 49 PHE B O 1
ATOM 1484 N N . ASN B 1 50 ? -12.953 -17.375 1.04 1 95.06 50 ASN B N 1
ATOM 1485 C CA . ASN B 1 50 ? -13.273 -17.094 -0.354 1 95.06 50 ASN B CA 1
ATOM 1486 C C . ASN B 1 50 ? -14.766 -16.844 -0.547 1 95.06 50 ASN B C 1
ATOM 1488 O O . ASN B 1 50 ? -15.258 -16.812 -1.678 1 95.06 50 ASN B O 1
ATOM 1492 N N . ASN B 1 51 ? -15.391 -16.625 0.647 1 94.31 51 ASN B N 1
ATOM 1493 C CA . ASN B 1 51 ? -16.812 -16.344 0.606 1 94.31 51 ASN B CA 1
ATOM 1494 C C . ASN B 1 51 ? -17.094 -14.922 0.131 1 94.31 51 ASN B C 1
ATOM 1496 O O . ASN B 1 51 ? -16.453 -13.977 0.578 1 94.31 51 ASN B O 1
ATOM 1500 N N . ASP B 1 52 ? -18.188 -14.781 -0.654 1 94.25 52 ASP B N 1
ATOM 1501 C CA . ASP B 1 52 ? -18.547 -13.492 -1.25 1 94.25 52 ASP B CA 1
ATOM 1502 C C . ASP B 1 52 ? -18.938 -12.484 -0.178 1 94.25 52 ASP B C 1
ATOM 1504 O O . ASP B 1 52 ? -18.734 -11.281 -0.342 1 94.25 52 ASP B O 1
ATOM 1508 N N . LEU B 1 53 ? -19.406 -13.016 0.837 1 91.5 53 LEU B N 1
ATOM 1509 C CA . LEU B 1 53 ? -19.844 -12.117 1.903 1 91.5 53 LEU B CA 1
ATOM 1510 C C . LEU B 1 53 ? -18.672 -11.383 2.516 1 91.5 53 LEU B C 1
ATOM 1512 O O . LEU B 1 53 ? -18.734 -10.172 2.738 1 91.5 53 LEU B O 1
ATOM 1516 N N . ILE B 1 54 ? -17.609 -12.086 2.771 1 89.31 54 ILE B N 1
ATOM 1517 C CA . ILE B 1 54 ? -16.422 -11.5 3.363 1 89.31 54 ILE B CA 1
ATOM 1518 C C . ILE B 1 54 ? -15.812 -10.477 2.406 1 89.31 54 ILE B C 1
ATOM 1520 O O . ILE B 1 54 ? -15.43 -9.383 2.824 1 89.31 54 ILE B O 1
ATOM 1524 N N . ASP B 1 55 ? -15.789 -10.797 1.198 1 94.69 55 ASP B N 1
ATOM 1525 C CA . ASP B 1 55 ? -15.281 -9.875 0.187 1 94.69 55 ASP B CA 1
ATOM 1526 C C . ASP B 1 55 ? -16.125 -8.617 0.114 1 94.69 55 ASP B C 1
ATOM 1528 O O . ASP B 1 55 ? -15.609 -7.512 -0.025 1 94.69 55 ASP B O 1
ATOM 1532 N N . ALA B 1 56 ? -17.438 -8.828 0.249 1 96.56 56 ALA B N 1
ATOM 1533 C CA . ALA B 1 56 ? -18.359 -7.707 0.189 1 96.56 56 ALA B CA 1
ATOM 1534 C C . ALA B 1 56 ? -18.172 -6.766 1.373 1 96.56 56 ALA B C 1
ATOM 1536 O O . ALA B 1 56 ? -18.344 -5.551 1.243 1 96.56 56 ALA B O 1
ATOM 1537 N N . ILE B 1 57 ? -17.812 -7.324 2.482 1 97.56 57 ILE B N 1
ATOM 1538 C CA . ILE B 1 57 ? -17.562 -6.52 3.674 1 97.56 57 ILE B CA 1
ATOM 1539 C C . ILE B 1 57 ? -16.453 -5.516 3.4 1 97.56 57 ILE B C 1
ATOM 1541 O O . ILE B 1 57 ? -16.562 -4.34 3.756 1 97.56 57 ILE B O 1
ATOM 1545 N N . ALA B 1 58 ? -15.383 -5.973 2.787 1 97.94 58 ALA B N 1
ATOM 1546 C CA . ALA B 1 58 ? -14.273 -5.078 2.455 1 97.94 58 ALA B CA 1
ATOM 1547 C C . ALA B 1 58 ? -14.742 -3.943 1.548 1 97.94 58 ALA B C 1
ATOM 1549 O O . ALA B 1 58 ? -14.375 -2.785 1.755 1 97.94 58 ALA B O 1
ATOM 1550 N N . ILE B 1 59 ? -15.547 -4.227 0.603 1 98.62 59 ILE B N 1
ATOM 1551 C CA . ILE B 1 59 ? -16.062 -3.227 -0.328 1 98.62 59 ILE B CA 1
ATOM 1552 C C . ILE B 1 59 ? -16.922 -2.211 0.426 1 98.62 59 ILE B C 1
ATOM 1554 O O . ILE B 1 59 ? -16.766 -1.002 0.238 1 98.62 59 ILE B O 1
ATOM 1558 N N . VAL B 1 60 ? -17.781 -2.699 1.265 1 98.62 60 VAL B N 1
ATOM 1559 C CA . VAL B 1 60 ? -18.688 -1.839 2.016 1 98.62 60 VAL B CA 1
ATOM 1560 C C . VAL B 1 60 ? -17.891 -0.895 2.908 1 98.62 60 VAL B C 1
ATOM 1562 O O . VAL B 1 60 ? -18.141 0.31 2.941 1 98.62 60 VAL B O 1
ATOM 1565 N N . ILE B 1 61 ? -16.906 -1.428 3.621 1 98.69 61 ILE B N 1
ATOM 1566 C CA . ILE B 1 61 ? -16.062 -0.591 4.469 1 98.69 61 ILE B CA 1
ATOM 1567 C C . ILE B 1 61 ? -15.367 0.463 3.615 1 98.69 61 ILE B C 1
ATOM 1569 O O . ILE B 1 61 ? -15.305 1.636 3.992 1 98.69 61 ILE B O 1
ATOM 1573 N N . GLY B 1 62 ? -14.828 0.062 2.455 1 98.75 62 GLY B N 1
ATOM 1574 C CA . GLY B 1 62 ? -14.203 1.014 1.553 1 98.75 62 GLY B CA 1
ATOM 1575 C C . GLY B 1 62 ? -15.141 2.115 1.1 1 98.75 62 GLY B C 1
ATOM 1576 O O . GLY B 1 62 ? -14.766 3.291 1.088 1 98.75 62 GLY B O 1
ATOM 1577 N N . VAL B 1 63 ? -16.328 1.776 0.783 1 98.69 63 VAL B N 1
ATOM 1578 C CA . VAL B 1 63 ? -17.344 2.746 0.355 1 98.69 63 VAL B CA 1
ATOM 1579 C C . VAL B 1 63 ? -17.656 3.695 1.506 1 98.69 63 VAL B C 1
ATOM 1581 O O . VAL B 1 63 ? -17.828 4.898 1.297 1 98.69 63 VAL B O 1
ATOM 1584 N N . PHE B 1 64 ? -17.703 3.205 2.678 1 98.75 64 PHE B N 1
ATOM 1585 C CA . PHE B 1 64 ? -17.984 4.035 3.84 1 98.75 64 PHE B CA 1
ATOM 1586 C C . PHE B 1 64 ? -16.859 5.039 4.074 1 98.75 64 PHE B C 1
ATOM 1588 O O . PHE B 1 64 ? -17.094 6.141 4.578 1 98.75 64 PHE B O 1
ATOM 1595 N N . TYR B 1 65 ? -15.633 4.668 3.715 1 98.75 65 TYR B N 1
ATOM 1596 C CA . TYR B 1 65 ? -14.555 5.648 3.762 1 98.75 65 TYR B CA 1
ATOM 1597 C C . TYR B 1 65 ? -14.867 6.848 2.875 1 98.75 65 TYR B C 1
ATOM 1599 O O . TYR B 1 65 ? -14.656 7.992 3.277 1 98.75 65 TYR B O 1
ATOM 1607 N N . PHE B 1 66 ? -15.336 6.566 1.693 1 98.38 66 PHE B N 1
ATOM 1608 C CA . PHE B 1 66 ? -15.672 7.648 0.774 1 98.38 66 PHE B CA 1
ATOM 1609 C C . PHE B 1 66 ? -16.828 8.484 1.319 1 98.38 66 PHE B C 1
ATOM 1611 O O . PHE B 1 66 ? -16.781 9.711 1.278 1 98.38 66 PHE B O 1
ATOM 1618 N N . ALA B 1 67 ? -17.812 7.828 1.863 1 98.12 67 ALA B N 1
ATOM 1619 C CA . ALA B 1 67 ? -18.953 8.539 2.457 1 98.12 67 ALA B CA 1
ATOM 1620 C C . ALA B 1 67 ? -18.5 9.398 3.639 1 98.12 67 ALA B C 1
ATOM 1622 O O . ALA B 1 67 ? -18.938 10.531 3.797 1 98.12 67 ALA B O 1
ATOM 1623 N N . TYR B 1 68 ? -17.656 8.82 4.422 1 98 68 TYR B N 1
ATOM 1624 C CA . TYR B 1 68 ? -17.109 9.523 5.578 1 98 68 TYR B CA 1
ATOM 1625 C C . TYR B 1 68 ? -16.406 10.812 5.16 1 98 68 TYR B C 1
ATOM 1627 O O . TYR B 1 68 ? -16.641 11.867 5.746 1 98 68 TYR B O 1
ATOM 1635 N N . VAL B 1 69 ? -15.57 10.734 4.109 1 97.81 69 VAL B N 1
ATOM 1636 C CA . VAL B 1 69 ? -14.812 11.891 3.641 1 97.81 69 VAL B CA 1
ATOM 1637 C C . VAL B 1 69 ? -15.758 12.906 3.004 1 97.81 69 VAL B C 1
ATOM 1639 O O . VAL B 1 69 ? -15.641 14.109 3.244 1 97.81 69 VAL B O 1
ATOM 1642 N N . LEU B 1 70 ? -16.703 12.438 2.256 1 96.56 70 LEU B N 1
ATOM 1643 C CA . LEU B 1 70 ? -17.641 13.328 1.581 1 96.56 70 LEU B CA 1
ATOM 1644 C C . LEU B 1 70 ? -18.531 14.062 2.592 1 96.56 70 LEU B C 1
ATOM 1646 O O . LEU B 1 70 ? -18.969 15.188 2.344 1 96.56 70 LEU B O 1
ATOM 1650 N N . ALA B 1 71 ? -18.719 13.453 3.762 1 95.62 71 ALA B N 1
ATOM 1651 C CA . ALA B 1 71 ? -19.531 14.055 4.816 1 95.62 71 ALA B CA 1
ATOM 1652 C C . ALA B 1 71 ? -18.719 15.023 5.66 1 95.62 71 ALA B C 1
ATOM 1654 O O . ALA B 1 71 ? -19.219 15.617 6.613 1 95.62 71 ALA B O 1
ATOM 1655 N N . GLY B 1 72 ? -17.453 15.172 5.375 1 94.75 72 GLY B N 1
ATOM 1656 C CA . GLY B 1 72 ? -16.641 16.172 6.047 1 94.75 72 GLY B CA 1
ATOM 1657 C C . GLY B 1 72 ? -15.656 15.562 7.027 1 94.75 72 GLY B C 1
ATOM 1658 O O . GLY B 1 72 ? -14.867 16.281 7.645 1 94.75 72 GLY B O 1
ATOM 1659 N N . ALA B 1 73 ? -15.727 14.164 7.199 1 95.56 73 ALA B N 1
ATOM 1660 C CA . ALA B 1 73 ? -14.758 13.43 8.023 1 95.56 73 ALA B CA 1
ATOM 1661 C C . ALA B 1 73 ? -14.672 14.023 9.422 1 95.56 73 ALA B C 1
ATOM 1663 O O . ALA B 1 73 ? -13.578 14.242 9.945 1 95.56 73 ALA B O 1
ATOM 1664 N N . LYS B 1 74 ? -15.805 14.281 10.078 1 93.12 74 LYS B N 1
ATOM 1665 C CA . LYS B 1 74 ? -15.805 14.977 11.359 1 93.12 74 LYS B CA 1
ATOM 1666 C C . LYS B 1 74 ? -16.203 14.039 12.492 1 93.12 74 LYS B C 1
ATOM 1668 O O . LYS B 1 74 ? -16 14.352 13.664 1 93.12 74 LYS B O 1
ATOM 1673 N N . SER B 1 75 ? -16.828 12.961 12.188 1 95.38 75 SER B N 1
ATOM 1674 C CA . SER B 1 75 ? -17.297 12.039 13.219 1 95.38 75 SER B CA 1
ATOM 1675 C C . SER B 1 75 ? -16.141 11.203 13.773 1 95.38 75 SER B C 1
ATOM 1677 O O . SER B 1 75 ? -15.609 10.336 13.078 1 95.38 75 SER B O 1
ATOM 1679 N N . PRO B 1 76 ? -15.828 11.383 15.031 1 95 76 PRO B N 1
ATOM 1680 C CA . PRO B 1 76 ? -14.742 10.586 15.609 1 95 76 PRO B CA 1
ATOM 1681 C C . PRO B 1 76 ? -15.086 9.094 15.688 1 95 76 PRO B C 1
ATOM 1683 O O . PRO B 1 76 ? -14.211 8.25 15.469 1 95 76 PRO B O 1
ATOM 1686 N N . LEU B 1 77 ? -16.297 8.828 15.992 1 95.56 77 LEU B N 1
ATOM 1687 C CA . LEU B 1 77 ? -16.719 7.434 16.094 1 95.56 77 LEU B CA 1
ATOM 1688 C C . LEU B 1 77 ? -16.609 6.73 14.742 1 95.56 77 LEU B C 1
ATOM 1690 O O . LEU B 1 77 ? -16.094 5.613 14.656 1 95.56 77 LEU B O 1
ATOM 1694 N N . ALA B 1 78 ? -17.109 7.363 13.688 1 97.19 78 ALA B N 1
ATOM 1695 C CA . ALA B 1 78 ? -16.984 6.793 12.352 1 97.19 78 ALA B CA 1
ATOM 1696 C C . ALA B 1 78 ? -15.523 6.559 11.984 1 97.19 78 ALA B C 1
ATOM 1698 O O . ALA B 1 78 ? -15.18 5.523 11.406 1 97.19 78 ALA B O 1
ATOM 1699 N N . ASN B 1 79 ? -14.742 7.516 12.336 1 97.56 79 ASN B N 1
ATOM 1700 C CA . ASN B 1 79 ? -13.312 7.41 12.062 1 97.56 79 ASN B CA 1
ATOM 1701 C C . ASN B 1 79 ? -12.703 6.191 12.742 1 97.56 79 ASN B C 1
ATOM 1703 O O . ASN B 1 79 ? -12.039 5.375 12.094 1 97.56 79 ASN B O 1
ATOM 1707 N N . ILE B 1 80 ? -12.93 6.051 14.008 1 97.25 80 ILE B N 1
ATOM 1708 C CA . ILE B 1 80 ? -12.352 4.949 14.773 1 97.25 80 ILE B CA 1
ATOM 1709 C C . ILE B 1 80 ? -12.898 3.619 14.25 1 97.25 80 ILE B C 1
ATOM 1711 O O . ILE B 1 80 ? -12.148 2.645 14.125 1 97.25 80 ILE B O 1
ATOM 1715 N N . CYS B 1 81 ? -14.148 3.562 13.961 1 98 81 CYS B N 1
ATOM 1716 C CA . CYS B 1 81 ? -14.766 2.342 13.445 1 98 81 CYS B CA 1
ATOM 1717 C C . CYS B 1 81 ? -14.156 1.949 12.102 1 98 81 CYS B C 1
ATOM 1719 O O . CYS B 1 81 ? -13.828 0.782 11.883 1 98 81 CYS B O 1
ATOM 1721 N N . LEU B 1 82 ? -14.008 2.887 11.211 1 98.62 82 LEU B N 1
ATOM 1722 C CA . LEU B 1 82 ? -13.453 2.623 9.891 1 98.62 82 LEU B CA 1
ATOM 1723 C C . LEU B 1 82 ? -12 2.172 9.992 1 98.62 82 LEU B C 1
ATOM 1725 O O . LEU B 1 82 ? -11.617 1.164 9.391 1 98.62 82 LEU B O 1
ATOM 1729 N N . LEU B 1 83 ? -11.234 2.859 10.781 1 98.62 83 LEU B N 1
ATOM 1730 C CA . LEU B 1 83 ? -9.82 2.533 10.922 1 98.62 83 LEU B CA 1
ATOM 1731 C C . LEU B 1 83 ? -9.641 1.169 11.578 1 98.62 83 LEU B C 1
ATOM 1733 O O . LEU B 1 83 ? -8.82 0.363 11.125 1 98.62 83 LEU B O 1
ATOM 1737 N N . THR B 1 84 ? -10.383 0.888 12.602 1 98.56 84 THR B N 1
ATOM 1738 C CA . THR B 1 84 ? -10.266 -0.386 13.305 1 98.56 84 THR B CA 1
ATOM 1739 C C . THR B 1 84 ? -10.68 -1.543 12.398 1 98.56 84 THR B C 1
ATOM 1741 O O . THR B 1 84 ? -9.992 -2.564 12.336 1 98.56 84 THR B O 1
ATOM 1744 N N . SER B 1 85 ? -11.773 -1.388 11.719 1 98.56 85 SER B N 1
ATOM 1745 C CA . SER B 1 85 ? -12.242 -2.43 10.805 1 98.56 85 SER B CA 1
ATOM 1746 C C . SER B 1 85 ? -11.234 -2.676 9.688 1 98.56 85 SER B C 1
ATOM 1748 O O . SER B 1 85 ? -10.961 -3.826 9.328 1 98.56 85 SER B O 1
ATOM 1750 N N . SER B 1 86 ? -10.695 -1.597 9.156 1 98.56 86 SER B N 1
ATOM 1751 C CA . SER B 1 86 ? -9.703 -1.739 8.094 1 98.56 86 SER B CA 1
ATOM 1752 C C . SER B 1 86 ? -8.438 -2.422 8.609 1 98.56 86 SER B C 1
ATOM 1754 O O . SER B 1 86 ? -7.859 -3.266 7.922 1 98.56 86 SER B O 1
ATOM 1756 N N . ALA B 1 87 ? -8.031 -2.023 9.805 1 98.75 87 ALA B N 1
ATOM 1757 C CA . ALA B 1 87 ? -6.863 -2.666 10.398 1 98.75 87 ALA B CA 1
ATOM 1758 C C . ALA B 1 87 ? -7.086 -4.164 10.57 1 98.75 87 ALA B C 1
ATOM 1760 O O . ALA B 1 87 ? -6.199 -4.969 10.281 1 98.75 87 ALA B O 1
ATOM 1761 N N . PHE B 1 88 ? -8.234 -4.516 11 1 98.44 88 PHE B N 1
ATOM 1762 C CA . PHE B 1 88 ? -8.594 -5.914 11.195 1 98.44 88 PHE B CA 1
ATOM 1763 C C . PHE B 1 88 ? -8.562 -6.672 9.867 1 98.44 88 PHE B C 1
ATOM 1765 O O . PHE B 1 88 ? -7.922 -7.723 9.766 1 98.44 88 PHE B O 1
ATOM 1772 N N . LEU B 1 89 ? -9.164 -6.168 8.859 1 98.12 89 LEU B N 1
ATOM 1773 C CA . LEU B 1 89 ? -9.242 -6.82 7.559 1 98.12 89 LEU B CA 1
ATOM 1774 C C . LEU B 1 89 ? -7.852 -6.961 6.941 1 98.12 89 LEU B C 1
ATOM 1776 O O . LEU B 1 89 ? -7.496 -8.031 6.438 1 98.12 89 LEU B 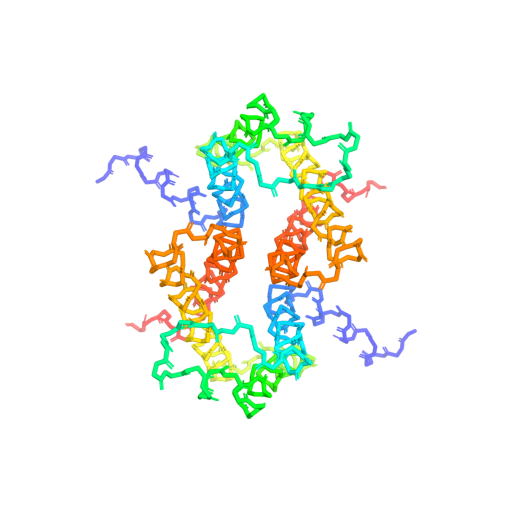O 1
ATOM 1780 N N . LEU B 1 90 ? -7.078 -5.895 7.008 1 98.56 90 LEU B N 1
ATOM 1781 C CA . LEU B 1 90 ? -5.734 -5.922 6.441 1 98.56 90 LEU B CA 1
ATOM 1782 C C . LEU B 1 90 ? -4.855 -6.926 7.176 1 98.56 90 LEU B C 1
ATOM 1784 O O . LEU B 1 90 ? -4.047 -7.621 6.555 1 98.56 90 LEU B O 1
ATOM 1788 N N . THR B 1 91 ? -5.004 -6.996 8.492 1 98.69 91 THR B N 1
ATOM 1789 C CA . THR B 1 91 ? -4.227 -7.957 9.266 1 98.69 91 THR B CA 1
ATOM 1790 C C . THR B 1 91 ? -4.566 -9.383 8.859 1 98.69 91 THR B C 1
ATOM 1792 O O . THR B 1 91 ? -3.674 -10.219 8.68 1 98.69 91 THR B O 1
ATOM 1795 N N . ILE B 1 92 ? -5.824 -9.656 8.68 1 97.69 92 ILE B N 1
ATOM 1796 C CA . ILE B 1 92 ? -6.25 -10.984 8.258 1 97.69 92 ILE B CA 1
ATOM 1797 C C . ILE B 1 92 ? -5.645 -11.312 6.895 1 97.69 92 ILE B C 1
ATOM 1799 O O . ILE B 1 92 ? -5.105 -12.398 6.695 1 97.69 92 ILE B O 1
ATOM 1803 N N . LEU B 1 93 ? -5.738 -10.391 5.922 1 97.69 93 LEU B N 1
ATOM 1804 C CA . LEU B 1 93 ? -5.18 -10.602 4.59 1 97.69 93 LEU B CA 1
ATOM 1805 C C . LEU B 1 93 ? -3.689 -10.906 4.664 1 97.69 93 LEU B C 1
ATOM 1807 O O . LEU B 1 93 ? -3.213 -11.852 4.031 1 97.69 93 LEU B O 1
ATOM 1811 N N . ILE B 1 94 ? -3 -10.141 5.48 1 98.5 94 ILE B N 1
ATOM 1812 C CA . ILE B 1 94 ? -1.558 -10.305 5.621 1 98.5 94 ILE B CA 1
ATOM 1813 C C . ILE B 1 94 ? -1.256 -11.688 6.207 1 98.5 94 ILE B C 1
ATOM 1815 O O . ILE B 1 94 ? -0.394 -12.406 5.699 1 98.5 94 ILE B O 1
ATOM 1819 N N . VAL B 1 95 ? -1.962 -12.086 7.203 1 97.94 95 VAL B N 1
ATOM 1820 C CA . VAL B 1 95 ? -1.743 -13.375 7.859 1 97.94 95 VAL B CA 1
ATOM 1821 C C . VAL B 1 95 ? -2.027 -14.508 6.879 1 97.94 95 VAL B C 1
ATOM 1823 O O . VAL B 1 95 ? -1.259 -15.469 6.797 1 97.94 95 VAL B O 1
ATOM 1826 N N . LEU B 1 96 ? -3.098 -14.438 6.137 1 97.38 96 LEU B N 1
ATOM 1827 C CA . LEU B 1 96 ? -3.453 -15.477 5.172 1 97.38 96 LEU B CA 1
ATOM 1828 C C . LEU B 1 96 ? -2.387 -15.594 4.086 1 97.38 96 LEU B C 1
ATOM 1830 O O . LEU B 1 96 ? -2.016 -16.703 3.697 1 97.38 96 LEU B O 1
ATOM 1834 N N . GLU B 1 97 ? -1.876 -14.523 3.617 1 97.31 97 GLU B N 1
ATOM 1835 C CA . GLU B 1 97 ? -0.884 -14.523 2.547 1 97.31 97 GLU B CA 1
ATOM 1836 C C . GLU B 1 97 ? 0.47 -15.016 3.049 1 97.31 97 GLU B C 1
ATOM 1838 O O . GLU B 1 97 ? 1.14 -15.805 2.379 1 97.31 97 GLU B O 1
ATOM 1843 N N . ILE B 1 98 ? 0.857 -14.617 4.246 1 97.62 98 ILE B N 1
ATOM 1844 C CA . ILE B 1 98 ? 2.092 -15.117 4.844 1 97.62 98 ILE B CA 1
ATOM 1845 C C . ILE B 1 98 ? 1.954 -16.609 5.148 1 97.62 98 ILE B C 1
ATOM 1847 O O . ILE B 1 98 ? 2.895 -17.375 4.941 1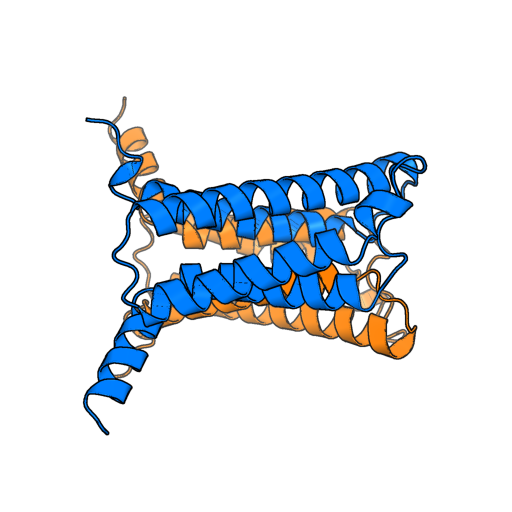 97.62 98 ILE B O 1
ATOM 1851 N N . GLY B 1 99 ? 0.804 -17 5.664 1 96.75 99 GLY B N 1
ATOM 1852 C CA . GLY B 1 99 ? 0.556 -18.406 5.891 1 96.75 99 GLY B CA 1
ATOM 1853 C C . GLY B 1 99 ? 0.681 -19.25 4.629 1 96.75 99 GLY B C 1
ATOM 1854 O O . GLY B 1 99 ? 1.256 -20.344 4.66 1 96.75 99 GLY B O 1
ATOM 1855 N N . TYR B 1 100 ? 0.127 -18.734 3.562 1 96 100 TYR B N 1
ATOM 1856 C CA . TYR B 1 100 ? 0.235 -19.406 2.275 1 96 100 TYR B CA 1
ATOM 1857 C C . TYR B 1 100 ? 1.694 -19.578 1.866 1 96 100 TYR B C 1
ATOM 1859 O O . TYR B 1 100 ? 2.107 -20.656 1.438 1 96 100 TYR B O 1
ATOM 1867 N N . VAL B 1 101 ? 2.455 -18.531 1.994 1 94.88 101 VAL B N 1
ATOM 1868 C CA . VAL B 1 101 ? 3.871 -18.531 1.641 1 94.88 101 VAL B CA 1
ATOM 1869 C C . VAL B 1 101 ? 4.609 -19.578 2.473 1 94.88 101 VAL B C 1
ATOM 1871 O O . VAL B 1 101 ? 5.398 -20.359 1.938 1 94.88 101 VAL B O 1
ATOM 1874 N N . LEU B 1 102 ? 4.344 -19.641 3.727 1 95.5 102 LEU B N 1
ATOM 1875 C CA . LEU B 1 102 ? 5.031 -20.547 4.637 1 95.5 102 LEU B CA 1
ATOM 1876 C C . LEU B 1 102 ? 4.59 -21.984 4.406 1 95.5 102 LEU B C 1
ATOM 1878 O O . LEU B 1 102 ? 5.41 -22.906 4.43 1 95.5 102 LEU B O 1
ATOM 1882 N N . ALA B 1 103 ? 3.367 -22.203 4.117 1 95.25 103 ALA B N 1
ATOM 1883 C CA . ALA B 1 103 ? 2.805 -23.547 3.98 1 95.25 103 ALA B CA 1
ATOM 1884 C C . ALA B 1 103 ? 3.191 -24.172 2.643 1 95.25 103 ALA B C 1
ATOM 1886 O O . ALA B 1 103 ? 3.486 -25.359 2.57 1 95.25 103 ALA B O 1
ATOM 1887 N N . PHE B 1 104 ? 3.209 -23.375 1.608 1 93.94 104 PHE B N 1
ATOM 1888 C CA . PHE B 1 104 ? 3.363 -23.922 0.27 1 93.94 104 PHE B CA 1
ATOM 1889 C C . PHE B 1 104 ? 4.707 -23.531 -0.328 1 93.94 104 PHE B C 1
ATOM 1891 O O . PHE B 1 104 ? 5.043 -23.938 -1.441 1 93.94 104 PHE B O 1
ATOM 1898 N N . GLN B 1 105 ? 5.457 -22.688 0.365 1 92.62 105 GLN B N 1
ATOM 1899 C CA . GLN B 1 105 ? 6.746 -22.203 -0.114 1 92.62 105 GLN B CA 1
ATOM 1900 C C . GLN B 1 105 ? 6.609 -21.531 -1.478 1 92.62 105 GLN B C 1
ATOM 1902 O O . GLN B 1 105 ? 7.445 -21.734 -2.361 1 92.62 105 GLN B O 1
ATOM 1907 N N . ASN B 1 106 ? 5.445 -21 -1.661 1 90.31 106 ASN B N 1
ATOM 1908 C CA . ASN B 1 106 ? 5.16 -20.172 -2.824 1 90.31 106 ASN B CA 1
ATOM 1909 C C . ASN B 1 106 ? 5.16 -18.688 -2.469 1 90.31 106 ASN B C 1
ATOM 1911 O O . ASN B 1 106 ? 4.277 -18.219 -1.744 1 90.31 106 ASN B O 1
ATOM 1915 N N . TYR B 1 107 ? 6 -17.938 -3.023 1 92.19 107 TYR B N 1
ATOM 1916 C CA . TYR B 1 107 ? 6.289 -16.578 -2.559 1 92.19 107 TYR B CA 1
ATOM 1917 C C . TYR B 1 107 ? 5.52 -15.547 -3.371 1 92.19 107 TYR B C 1
ATOM 1919 O O . TYR B 1 107 ? 5.715 -14.344 -3.197 1 92.19 107 TYR B O 1
ATOM 1927 N N . SER B 1 108 ? 4.621 -15.977 -4.207 1 91 108 SER B N 1
ATOM 1928 C CA . SER B 1 108 ? 3.922 -15.086 -5.125 1 91 108 SER B CA 1
ATOM 1929 C C . SER B 1 108 ? 3.092 -14.055 -4.367 1 91 108 SER B C 1
ATOM 1931 O O . SER B 1 108 ? 2.906 -12.93 -4.84 1 91 108 SER B O 1
ATOM 1933 N N . LEU B 1 109 ? 2.701 -14.461 -3.121 1 95.81 109 LEU B N 1
ATOM 1934 C CA . LEU B 1 109 ? 1.78 -13.594 -2.4 1 95.81 109 LEU B CA 1
ATOM 1935 C C . LEU B 1 109 ? 2.531 -12.695 -1.42 1 95.81 109 LEU B C 1
ATOM 1937 O O . LEU B 1 109 ? 1.937 -11.812 -0.798 1 95.81 109 LEU B O 1
ATOM 1941 N N . LEU B 1 110 ? 3.809 -12.844 -1.325 1 97 110 LEU B N 1
ATOM 1942 C CA . LEU B 1 110 ? 4.582 -12.102 -0.334 1 97 110 LEU B CA 1
ATOM 1943 C C . LEU B 1 110 ? 4.605 -10.609 -0.663 1 97 110 LEU B C 1
ATOM 1945 O O . LEU B 1 110 ? 4.543 -9.773 0.237 1 97 110 LEU B O 1
ATOM 1949 N N . MET B 1 111 ? 4.68 -10.273 -1.952 1 97.69 111 MET B N 1
ATOM 1950 C CA . MET B 1 111 ? 4.691 -8.875 -2.375 1 97.69 111 MET B CA 1
ATOM 1951 C C . MET B 1 111 ? 3.412 -8.172 -1.948 1 97.69 111 MET B C 1
ATOM 1953 O O . MET B 1 111 ? 3.453 -7.031 -1.479 1 97.69 111 MET B O 1
ATOM 1957 N N . ALA B 1 112 ? 2.314 -8.844 -2.098 1 98.12 112 ALA B N 1
ATOM 1958 C CA . ALA B 1 112 ? 1.038 -8.289 -1.66 1 98.12 112 ALA B CA 1
ATOM 1959 C C . ALA B 1 112 ? 1.039 -8.031 -0.156 1 98.12 112 ALA B C 1
ATOM 1961 O O . ALA B 1 112 ? 0.627 -6.961 0.3 1 98.12 112 ALA B O 1
ATOM 1962 N N . ALA B 1 113 ? 1.539 -8.992 0.625 1 98.44 113 ALA B N 1
ATOM 1963 C CA . ALA B 1 113 ? 1.596 -8.867 2.078 1 98.44 113 ALA B CA 1
ATOM 1964 C C . ALA B 1 113 ? 2.441 -7.664 2.494 1 98.44 113 ALA B C 1
ATOM 1966 O O . ALA B 1 113 ? 2.082 -6.934 3.42 1 98.44 113 ALA B O 1
ATOM 1967 N N . ILE B 1 114 ? 3.533 -7.461 1.844 1 98.62 114 ILE B N 1
ATOM 1968 C CA . ILE B 1 114 ? 4.426 -6.344 2.131 1 98.62 114 ILE B CA 1
ATOM 1969 C C . ILE B 1 114 ? 3.682 -5.023 1.946 1 98.62 114 ILE B C 1
ATOM 1971 O O . ILE B 1 114 ? 3.678 -4.176 2.84 1 98.62 114 ILE B O 1
ATOM 1975 N N . TYR B 1 115 ? 3.029 -4.848 0.898 1 98.81 115 TYR B N 1
ATOM 1976 C CA . TYR B 1 115 ? 2.422 -3.555 0.601 1 98.81 115 TYR B CA 1
ATOM 1977 C C . TYR B 1 115 ? 1.117 -3.377 1.369 1 98.81 115 TYR B C 1
ATOM 1979 O O . TYR B 1 115 ? 0.729 -2.252 1.692 1 98.81 115 TYR B O 1
ATOM 1987 N N . GLN B 1 116 ? 0.429 -4.48 1.668 1 98.88 116 GLN B N 1
ATOM 1988 C CA . GLN B 1 116 ? -0.695 -4.395 2.594 1 98.88 116 GLN B CA 1
ATOM 1989 C C . GLN B 1 116 ? -0.234 -3.945 3.977 1 98.88 116 GLN B C 1
ATOM 1991 O O . GLN B 1 116 ? -0.947 -3.213 4.668 1 98.88 116 GLN B O 1
ATOM 1996 N N . PHE B 1 117 ? 0.923 -4.391 4.352 1 98.88 117 PHE B N 1
ATOM 1997 C CA . PHE B 1 117 ? 1.504 -3.91 5.598 1 98.88 117 PHE B CA 1
ATOM 1998 C C . PHE B 1 117 ? 1.729 -2.404 5.547 1 98.88 117 PHE B C 1
ATOM 2000 O O . PHE B 1 117 ? 1.524 -1.705 6.543 1 98.88 117 PHE B O 1
ATOM 2007 N N . GLY B 1 118 ? 2.139 -1.895 4.418 1 98.81 118 GLY B N 1
ATOM 2008 C CA . GLY B 1 118 ? 2.268 -0.456 4.246 1 98.81 118 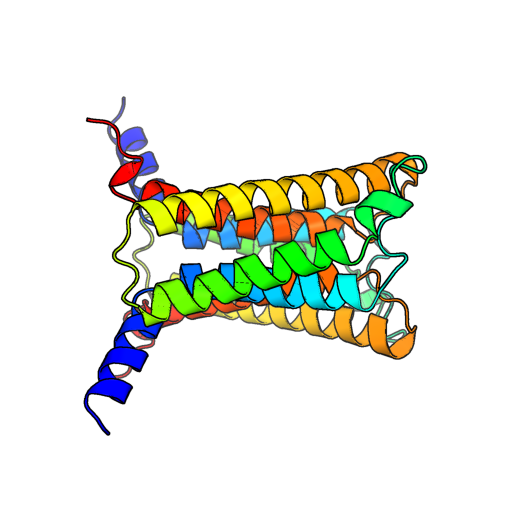GLY B CA 1
ATOM 2009 C C . GLY B 1 118 ? 0.966 0.29 4.469 1 98.81 118 GLY B C 1
ATOM 2010 O O . GLY B 1 118 ? 0.941 1.312 5.156 1 98.81 118 GLY B O 1
ATOM 2011 N N . ILE B 1 119 ? -0.09 -0.219 3.91 1 98.94 119 ILE B N 1
ATOM 2012 C CA . ILE B 1 119 ? -1.392 0.416 4.082 1 98.94 119 ILE B CA 1
ATOM 2013 C C . ILE B 1 119 ? -1.849 0.269 5.531 1 98.94 119 ILE B C 1
ATOM 2015 O O . ILE B 1 119 ? -2.492 1.168 6.082 1 98.94 119 ILE B O 1
ATOM 2019 N N . LEU B 1 120 ? -1.496 -0.847 6.129 1 98.88 120 LEU B N 1
ATOM 2020 C CA . LEU B 1 120 ? -1.786 -1.018 7.547 1 98.88 120 LEU B CA 1
ATOM 2021 C C . LEU B 1 120 ? -1.079 0.048 8.383 1 98.88 120 LEU B C 1
ATOM 2023 O O . LEU B 1 120 ? -1.664 0.604 9.312 1 98.88 120 LEU B O 1
ATOM 2027 N N . LEU B 1 121 ? 0.119 0.299 8.094 1 98.75 121 LEU B N 1
ATOM 2028 C CA . LEU B 1 121 ? 0.842 1.365 8.773 1 98.75 121 LEU B CA 1
ATOM 2029 C C . LEU B 1 121 ? 0.185 2.719 8.516 1 98.75 121 LEU B C 1
ATOM 2031 O O . LEU B 1 121 ? 0.153 3.574 9.406 1 98.75 121 LEU B O 1
ATOM 2035 N N . LEU B 1 122 ? -0.272 2.865 7.305 1 98.62 122 LEU B N 1
ATOM 2036 C CA . LEU B 1 122 ? -0.995 4.09 6.977 1 98.62 122 LEU B CA 1
ATOM 2037 C C . LEU B 1 122 ? -2.229 4.246 7.859 1 98.62 122 LEU B C 1
ATOM 2039 O O . LEU B 1 122 ? -2.525 5.344 8.336 1 98.62 122 LEU B O 1
ATOM 2043 N N . VAL B 1 123 ? -2.939 3.166 8.055 1 98.75 123 VAL B N 1
ATOM 2044 C CA . VAL B 1 123 ? -4.082 3.166 8.961 1 98.75 123 VAL B CA 1
ATOM 2045 C C . VAL B 1 123 ? -3.637 3.6 10.359 1 98.75 123 VAL B C 1
ATOM 2047 O O . VAL B 1 123 ? -4.316 4.395 11.016 1 98.75 123 VAL B O 1
ATOM 2050 N N . GLN B 1 124 ? -2.547 3.123 10.812 1 98 124 GLN B N 1
ATOM 2051 C CA . GLN B 1 124 ? -2.014 3.484 12.125 1 98 124 GLN B CA 1
ATOM 2052 C C . GLN B 1 124 ? -1.686 4.973 12.188 1 98 124 GLN B C 1
ATOM 2054 O O . GLN B 1 124 ? -1.881 5.613 13.227 1 98 124 GLN B O 1
ATOM 2059 N N . VAL B 1 125 ? -1.158 5.496 11.133 1 97.31 125 VAL B N 1
ATOM 2060 C CA . VAL B 1 125 ? -0.864 6.926 11.078 1 97.31 125 VAL B CA 1
ATOM 2061 C C . VAL B 1 125 ? -2.154 7.727 11.234 1 97.31 125 VAL B C 1
ATOM 2063 O O . VAL B 1 125 ? -2.209 8.68 12.016 1 97.31 125 VAL B O 1
ATOM 2066 N N . CYS B 1 126 ? -3.152 7.312 10.531 1 97.19 126 CYS B N 1
ATOM 2067 C CA . CYS B 1 126 ? -4.434 8 10.633 1 97.19 126 CYS B CA 1
ATOM 2068 C C . CYS B 1 126 ? -4.996 7.898 12.047 1 97.19 126 CYS B C 1
ATOM 2070 O O . CYS B 1 126 ? -5.547 8.867 12.57 1 97.19 126 CYS B O 1
ATOM 2072 N N . ALA B 1 127 ? -4.855 6.777 12.633 1 96 127 ALA B N 1
ATOM 2073 C CA . ALA B 1 127 ? -5.363 6.555 13.984 1 96 127 ALA B CA 1
ATOM 2074 C C . ALA B 1 127 ? -4.629 7.434 14.992 1 96 127 ALA B C 1
ATOM 2076 O O . ALA B 1 127 ? -5.238 7.961 15.93 1 96 127 ALA B O 1
ATOM 2077 N N . SER B 1 128 ? -3.361 7.621 14.773 1 93.44 128 SER B N 1
ATOM 2078 C CA . SER B 1 128 ? -2.549 8.391 15.711 1 93.44 128 SER B CA 1
ATOM 2079 C C . SER B 1 128 ? -2.859 9.883 15.617 1 93.44 128 SER B C 1
ATOM 2081 O O . SER B 1 128 ? -2.613 10.633 16.562 1 93.44 128 SER B O 1
ATOM 2083 N N . ARG B 1 129 ? -3.348 10.258 14.531 1 88.69 129 ARG B N 1
ATOM 2084 C CA . ARG B 1 129 ? -3.678 11.664 14.328 1 88.69 129 ARG B CA 1
ATOM 2085 C C . ARG B 1 129 ? -5.113 11.953 14.75 1 88.69 129 ARG B C 1
ATOM 2087 O O . ARG B 1 129 ? -5.523 13.117 14.812 1 88.69 129 ARG B O 1
ATOM 2094 N N . SER B 1 130 ? -5.816 10.961 15.023 1 82.56 130 SER B N 1
ATOM 2095 C CA . SER B 1 130 ? -7.207 11.125 15.43 1 82.56 130 SER B CA 1
ATOM 2096 C C . SER B 1 130 ? -7.312 11.484 16.906 1 82.56 130 SER B C 1
ATOM 2098 O O . SER B 1 130 ? -6.605 10.922 17.734 1 82.56 130 SER B O 1
ATOM 2100 N N . PRO B 1 131 ? -7.898 12.578 17.25 1 67.75 131 PRO B N 1
ATOM 2101 C CA . PRO B 1 131 ? -8.039 13.031 18.625 1 67.75 131 PRO B CA 1
ATOM 2102 C C . PRO B 1 131 ? -8.688 11.984 19.531 1 67.75 131 PRO B C 1
ATOM 2104 O O . PRO B 1 131 ? -8.406 11.93 20.734 1 67.75 131 PRO B O 1
ATOM 2107 N N . GLY B 1 132 ? -9.578 11.266 19.094 1 55.62 132 GLY B N 1
ATOM 2108 C CA . GLY B 1 132 ? -10.297 10.352 19.969 1 55.62 132 GLY B CA 1
ATOM 2109 C C . GLY B 1 132 ? -9.406 9.289 20.578 1 55.62 132 GLY B C 1
ATOM 2110 O O . GLY B 1 132 ? -9.727 8.734 21.641 1 55.62 132 GLY B O 1
ATOM 2111 N N . LEU B 1 133 ? -8.414 8.766 19.938 1 51.59 133 LEU B N 1
ATOM 2112 C CA . LEU B 1 133 ? -7.57 7.711 20.5 1 51.59 133 LEU B CA 1
ATOM 2113 C C . LEU B 1 133 ? -6.504 8.297 21.406 1 51.59 133 LEU B C 1
ATOM 2115 O O . LEU B 1 133 ? -5.801 7.555 22.094 1 51.59 133 LEU B O 1
ATOM 2119 N N . ARG B 1 134 ? -6.145 9.641 21.281 1 48.75 134 ARG B N 1
ATOM 2120 C CA . ARG B 1 134 ? -5.223 10.258 22.234 1 48.75 134 ARG B CA 1
ATOM 2121 C C . ARG B 1 134 ? -5.867 10.391 23.609 1 48.75 134 ARG B C 1
ATOM 2123 O O . ARG B 1 134 ? -6.922 11.016 23.75 1 48.75 134 ARG B O 1
ATOM 2130 N N . GLY B 1 135 ? -5.953 9.375 24.406 1 38.03 135 GLY B N 1
ATOM 2131 C CA . GLY B 1 135 ? -6.449 9.383 25.781 1 38.03 135 GLY B CA 1
ATOM 2132 C C . GLY B 1 135 ? -6.258 10.711 26.469 1 38.03 135 GLY B C 1
ATOM 2133 O O . GLY B 1 135 ? -5.273 11.414 26.234 1 38.03 135 GLY B O 1
ATOM 2134 N N . LYS B 1 136 ? -7.391 11.18 27.188 1 35.66 136 LYS B N 1
ATOM 2135 C CA . LYS B 1 136 ? -7.395 12.094 28.328 1 35.66 136 LYS B CA 1
ATOM 2136 C C . LYS B 1 136 ? -6.223 11.812 29.266 1 35.66 136 LYS B C 1
ATOM 2138 O O . LYS B 1 136 ? -5.938 10.648 29.578 1 35.66 136 LYS B O 1
#

pLDDT: mean 93.53, std 10.54, range [35.59, 98.94]

Nearest PDB structures (foldseek):
  1few-assembly1_A  TM=3.625E-01  e=9.664E+00  Homo sapiens
  8auw-assembly1_D  TM=3.043E-01  e=9.664E+00  Homo sapiens

Secondary structure (DSSP, 8-state):
--HHHHHHHHHHHH-HHHHHHHHHHHHHHHHHHH-TT----SGGGHHHHT-HHHHHHHHHHHHHHHHHHHTTS--HHHHHHHHHHHHHHHHHHHHHHHHHHHHH--GGGHHHHHHHHHHHHHHHHHHHH-GGGS--/--HHHHHHHHHHHH-HHHHHHHHHHHHHHHHHHH-TT----SGGGHHHHT-HHHHHHHHHHHHHHHHHHHTTS--HHHHHHHHHHHHHHHHHHHHHHHHHHHHH--GGGHHHHHHHHHHHHHHHHHHHH-GGGS--